Protein 3B1V (pdb70)

Foldseek 3Di:
DAEEEEAWAFQLCQVLLVCVQAVDDDDDDRDAFGDQAKDWGAGPVDRVYIYIRAHYAQALLGDDPRNVNSNCVLQVVPHFFYAYRAALVCHLSTCLRVLLSLLQLWAYAYAHEPVVVCVVVVAFWDQVLLCVLQVHHYFHAYSVVGPRSVVSVVRRVCRTSVNDDDGDHQDFDPLVVVLLVQLLVLCPVLGDPSNSSSLSLCVLLVSVVSVVPGPHDPVSNVSNVVSSVVSCVVVVHHRNVRSVVRSSVSSVVSVVSRRDPDDD

Solvent-accessible surface area: 12662 Å² total; per-residue (Å²): 148,38,28,0,0,0,0,0,8,20,73,1,14,13,13,29,0,0,21,62,9,12,50,60,144,59,204,87,24,138,144,73,45,34,27,87,124,101,87,40,8,75,6,119,148,64,124,104,10,34,0,4,1,0,0,12,0,102,7,0,34,27,182,43,105,71,5,70,61,0,1,53,19,0,23,59,59,143,1,39,0,0,0,1,1,1,15,3,35,74,22,111,105,7,0,46,0,0,0,0,0,10,1,0,12,2,16,6,0,0,0,0,3,52,28,31,69,8,90,71,83,72,115,110,29,51,37,117,38,0,28,173,69,5,41,10,35,16,27,34,0,0,20,132,133,123,71,14,10,57,108,0,6,130,93,0,27,63,16,8,53,100,92,54,70,147,41,64,58,4,113,8,45,116,113,0,25,49,1,2,66,82,0,58,155,32,2,50,152,52,10,61,171,68,0,18,24,1,14,0,0,3,7,0,23,71,18,89,58,0,86,89,83,22,106,19,52,141,166,24,130,69,72,10,107,42,4,13,122,99,5,48,90,95,27,119,79,58,0,72,33,5,0,59,78,25,1,127,32,16,2,108,107,4,23,107,62,3,81,26,99,106,177,130

Sequence (264 aa):
MTEIALIGNPNSGKTSLFNLITGHNQRVGNWPGVTVERKSGLVKKNKDLEIQDLPGIYSSMSPYSPEAKVARDYLLSQRADSILNVVDATNNLERNLYLTTQLIETGIPVTIALNMIDVLDGQGKKINVDKLSYHLLGVPVVATSALKQTGVDQVVKKAAHTTTSTVGDLAFFPIYDDDRLEAAISSQILEVLGNSVPQRSSARFYAIKLFEQDSSLLVEAELDLSQFQRRKEEIEDDIIRITEEIFTEEDDAESIVINERYYAFIERVCQMAESHTED

B-factor: mean 37.11, std 12.22, range [12.17, 96.86]

InterPro domains:
  IPR003373 Ferrous iron transport protein B [TIGR00437] (8-634)
  IPR006073 GTP binding domain [PR00326] (4-24)
  IPR006073 GTP binding domain [PR00326] (25-43)
  IPR011640 Ferrous iron transport protein B, C-terminal [PF07664] (456-506)
  IPR011642 Nucleoside transporter/FeoB GTPase, Gate domain [PF07670] (352-447)
  IPR011642 Nucleoside transporter/FeoB GTPase, Gate domain [PF07670] (513-636)
  IPR027417 P-loop containing nucleoside triphosphate hydrolase [G3DSA:3.40.50.300] (1-171)
  IPR027417 P-loop containing nucleoside triphosphate hydrolase [SSF52540] (3-165)
  IPR030389 FeoB-type guanine nucleotide-binding (G) domain [PF02421] (3-155)
  IPR030389 FeoB-type guanine nucleotide-binding (G) domain [PS51711] (1-162)
  IPR030389 FeoB-type guanine nucleotide-binding (G) domain [cd01879] (5-162)
  IPR041069 FeoB, cytosolic helical domain [PF17910] (172-257)
  IPR050860 Fe(2+) Transporter FeoB GTPase [PTHR43185] (3-666)

Organism: Streptococcus thermophilus (strain ATCC BAA-250 / LMG 18311) (NCBI:txid264199)

Radius of gyration: 18.51 Å; Cα contacts (8 Å, |Δi|>4): 490; chains: 1; bounding box: 51×51×38 Å

Structure (mmCIF, N/CA/C/O backbone):
data_3B1V
#
_entry.id   3B1V
#
_cell.length_a   49.200
_cell.length_b   82.700
_cell.length_c   150.900
_cell.angle_alpha   90.00
_cell.angle_beta   90.00
_cell.angle_gamma   90.00
#
_symmetry.space_group_name_H-M   'C 2 2 21'
#
loop_
_entity.id
_entity.type
_entity.pdbx_description
1 polymer 'Ferrous iron uptake transporter protein B'
2 non-polymer "3'-O-(N-methylanthraniloyl)-beta:gamma-imidoguanosine-5'-triphosphate"
3 non-polymer 'MAGNESIUM ION'
4 non-polymer 'CHLORIDE ION'
5 water water
#
loop_
_atom_site.group_PDB
_atom_site.id
_atom_site.type_symbol
_atom_site.label_atom_id
_atom_site.label_alt_id
_atom_site.label_comp_id
_atom_site.label_asym_id
_atom_site.label_entity_id
_atom_site.label_seq_id
_atom_site.pdbx_PDB_ins_code
_atom_site.Cartn_x
_atom_site.Cartn_y
_atom_site.Cartn_z
_atom_site.occupancy
_atom_site.B_iso_or_equiv
_atom_site.auth_seq_id
_atom_site.auth_comp_id
_atom_site.auth_asym_id
_atom_site.auth_atom_id
_atom_site.pdbx_PDB_model_num
ATOM 1 N N . MET A 1 3 ? -3.854 17.610 6.765 1.00 57.68 1 MET A N 1
ATOM 2 C CA . MET A 1 3 ? -3.509 19.027 7.120 1.00 56.95 1 MET A CA 1
ATOM 3 C C . MET A 1 3 ? -2.068 19.131 7.644 1.00 53.23 1 MET A C 1
ATOM 4 O O . MET A 1 3 ? -1.350 18.131 7.622 1.00 52.94 1 MET A O 1
ATOM 9 N N . THR A 1 4 ? -1.648 20.329 8.077 1.00 50.45 2 THR A N 1
ATOM 10 C CA . THR A 1 4 ? -0.284 20.563 8.594 1.00 46.94 2 THR A CA 1
ATOM 11 C C . THR A 1 4 ? -0.143 20.051 10.039 1.00 43.32 2 THR A C 1
ATOM 12 O O . THR A 1 4 ? -0.847 20.534 10.934 1.00 41.99 2 THR A O 1
ATOM 16 N N . GLU A 1 5 ? 0.781 19.113 10.243 1.00 39.71 3 GLU A N 1
ATOM 17 C CA . GLU A 1 5 ? 1.058 18.514 11.562 1.00 36.63 3 GLU A CA 1
ATOM 18 C C . GLU A 1 5 ? 2.260 19.174 12.262 1.00 34.21 3 GLU A C 1
ATOM 19 O O . GLU A 1 5 ? 3.386 19.189 11.716 1.00 31.88 3 GLU A O 1
ATOM 25 N N . ILE A 1 6 ? 1.998 19.714 13.456 1.00 31.72 4 ILE A N 1
ATOM 26 C CA . ILE A 1 6 ? 2.973 20.375 14.318 1.00 30.56 4 ILE A CA 1
ATOM 27 C C . ILE A 1 6 ? 3.196 19.499 15.551 1.00 29.22 4 ILE A C 1
ATOM 28 O O . ILE A 1 6 ? 2.233 19.189 16.260 1.00 29.84 4 ILE A O 1
ATOM 33 N N . ALA A 1 7 ? 4.443 19.093 15.804 1.00 27.34 5 ALA A N 1
ATOM 34 C CA . ALA A 1 7 ? 4.777 18.243 16.953 1.00 26.56 5 ALA A CA 1
ATOM 35 C C . ALA A 1 7 ? 5.411 19.039 18.093 1.00 26.60 5 ALA A C 1
ATOM 36 O O . ALA A 1 7 ? 6.400 19.729 17.895 1.00 25.99 5 ALA A O 1
ATOM 38 N N . LEU A 1 8 ? 4.840 18.925 19.298 1.00 25.96 6 LEU A N 1
ATOM 39 C CA . LEU A 1 8 ? 5.415 19.539 20.489 1.00 24.75 6 LEU A CA 1
ATOM 40 C C . LEU A 1 8 ? 6.465 18.587 21.060 1.00 24.19 6 LEU A C 1
ATOM 41 O O . LEU A 1 8 ? 6.125 17.497 21.541 1.00 25.13 6 LEU A O 1
ATOM 46 N N . ILE A 1 9 ? 7.735 18.994 20.981 1.00 24.06 7 ILE A N 1
ATOM 47 C CA . ILE A 1 9 ? 8.860 18.167 21.396 1.00 23.92 7 ILE A CA 1
ATOM 48 C C . ILE A 1 9 ? 9.767 1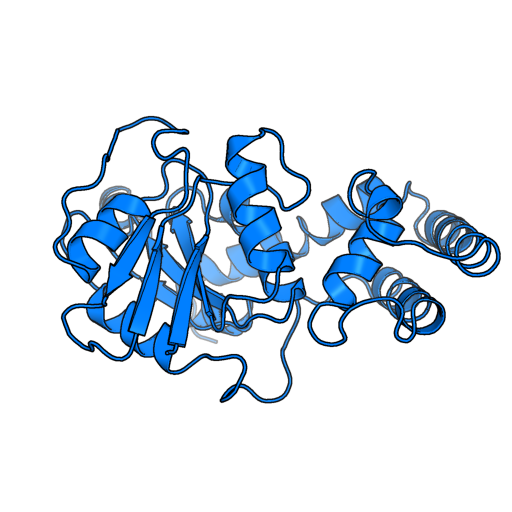8.917 22.352 1.00 22.22 7 ILE A C 1
ATOM 49 O O . ILE A 1 9 ? 10.143 20.055 22.108 1.00 22.82 7 ILE A O 1
ATOM 54 N N . GLY A 1 10 ? 10.154 18.270 23.433 1.00 22.38 8 GLY A N 1
ATOM 55 C CA . GLY A 1 10 ? 10.955 18.961 24.448 1.00 23.37 8 GLY A CA 1
ATOM 56 C C . GLY A 1 10 ? 11.085 18.130 25.692 1.00 22.58 8 GLY A C 1
ATOM 57 O O . GLY A 1 10 ? 10.372 17.149 25.839 1.00 22.12 8 GLY A O 1
ATOM 58 N N . ASN A 1 11 ? 12.001 18.532 26.581 1.00 24.01 9 ASN A N 1
ATOM 59 C CA . ASN A 1 11 ? 12.256 17.798 27.811 1.00 23.81 9 ASN A CA 1
ATOM 60 C C . ASN A 1 11 ? 10.956 17.729 28.634 1.00 24.49 9 ASN A C 1
ATOM 61 O O . ASN A 1 11 ? 10.104 18.599 28.543 1.00 23.47 9 ASN A O 1
ATOM 66 N N . PRO A 1 12 ? 10.812 16.699 29.466 1.00 24.71 10 PRO A N 1
ATOM 67 C CA . PRO A 1 12 ? 9.654 16.770 30.371 1.00 26.17 10 PRO A CA 1
ATOM 68 C C . PRO A 1 12 ? 9.719 17.997 31.279 1.00 25.95 10 PRO A C 1
ATOM 69 O O . PRO A 1 12 ? 10.790 18.547 31.541 1.00 25.69 10 PRO A O 1
ATOM 73 N N . ASN A 1 13 ? 8.554 18.435 31.726 1.00 26.75 11 ASN A N 1
ATOM 74 C CA . ASN A 1 13 ? 8.402 19.554 32.644 1.00 27.34 11 ASN A CA 1
ATOM 75 C C . ASN A 1 13 ? 8.900 20.871 32.016 1.00 28.04 11 ASN A C 1
ATOM 76 O O . ASN A 1 13 ? 9.438 21.742 32.707 1.00 29.33 11 ASN A O 1
ATOM 81 N N . SER A 1 14 ? 8.690 21.029 30.709 1.00 26.41 12 SER A N 1
ATOM 82 C CA . SER A 1 14 ? 9.061 22.271 30.000 1.00 27.32 12 SER A CA 1
ATOM 83 C C . SER A 1 14 ? 7.875 23.165 29.601 1.00 27.57 12 SER A C 1
ATOM 84 O O . SER A 1 14 ? 8.071 24.300 29.129 1.00 26.04 12 SER A O 1
ATOM 87 N N . GLY A 1 15 ? 6.650 22.681 29.832 1.00 27.92 13 GLY A N 1
ATOM 88 C CA . GLY A 1 15 ? 5.434 23.425 29.524 1.00 27.11 13 GLY A CA 1
ATOM 89 C C . GLY A 1 15 ? 4.752 23.040 28.222 1.00 25.82 13 GLY A C 1
ATOM 90 O O . GLY A 1 15 ? 3.916 23.789 27.716 1.00 27.21 13 GLY A O 1
ATOM 91 N N . LYS A 1 16 ? 5.071 21.872 27.671 1.00 23.67 14 LYS A N 1
ATOM 92 C CA . LYS A 1 16 ? 4.447 21.439 26.418 1.00 23.68 14 LYS A CA 1
ATOM 93 C C . LYS A 1 16 ? 2.926 21.374 26.486 1.00 22.90 14 LYS A C 1
ATOM 94 O O . LYS A 1 16 ? 2.246 21.967 25.651 1.00 23.09 14 LYS A O 1
ATOM 100 N N . THR A 1 17 ? 2.392 20.636 27.454 1.00 23.79 15 THR A N 1
ATOM 101 C CA . THR A 1 17 ? 0.937 20.481 27.577 1.00 23.13 15 THR A CA 1
ATOM 102 C C . THR A 1 17 ? 0.238 21.812 27.945 1.00 24.60 15 THR A C 1
ATOM 103 O O . THR A 1 17 ? -0.878 22.104 27.469 1.00 26.28 15 THR A O 1
ATOM 107 N N . SER A 1 18 ? 0.891 22.632 28.761 1.00 25.26 16 SER A N 1
ATOM 108 C CA . SER A 1 18 ? 0.385 23.963 29.085 1.00 27.13 16 SER A CA 1
ATOM 109 C C . SER A 1 18 ? 0.194 24.795 27.820 1.00 28.29 16 SER A C 1
ATOM 110 O O . SER A 1 18 ? -0.832 25.466 27.671 1.00 28.60 16 SER A O 1
ATOM 113 N N . LEU A 1 19 ? 1.176 24.747 26.913 1.00 28.35 17 LEU A N 1
ATOM 114 C CA . LEU A 1 19 ? 1.057 25.429 25.627 1.00 28.33 17 LEU A CA 1
ATOM 115 C C . LEU A 1 19 ? -0.040 24.818 24.763 1.00 28.80 17 LEU A C 1
ATOM 116 O O . LEU A 1 19 ? -0.846 25.550 24.163 1.00 30.16 17 LEU A O 1
ATOM 121 N N . PHE A 1 20 ? -0.065 23.487 24.699 1.00 27.28 18 PHE A N 1
ATOM 122 C CA . PHE A 1 20 ? -1.075 22.754 23.959 1.00 28.14 18 PHE A CA 1
ATOM 123 C C . PHE A 1 20 ? -2.484 23.175 24.377 1.00 28.64 18 PHE A C 1
ATOM 124 O O . PHE A 1 20 ? -3.343 23.389 23.519 1.00 30.47 18 PHE A O 1
ATOM 132 N N . ASN A 1 21 ? -2.704 23.289 25.678 1.00 29.18 19 ASN A N 1
ATOM 133 C CA . ASN A 1 21 ? -4.022 23.680 26.213 1.00 30.19 19 ASN A CA 1
ATOM 134 C C . ASN A 1 21 ? -4.422 25.076 25.751 1.00 33.01 19 ASN A C 1
ATOM 135 O O . ASN A 1 21 ? -5.560 25.300 25.331 1.00 33.61 19 ASN A O 1
ATOM 140 N N . LEU A 1 22 ? -3.473 26.003 25.803 1.00 34.00 20 LEU A N 1
ATOM 141 C CA . LEU A 1 22 ? -3.718 27.356 25.337 1.00 34.47 20 LEU A CA 1
ATOM 142 C C . LEU A 1 22 ? -4.002 27.411 23.856 1.00 34.82 20 LEU A C 1
ATOM 143 O O . LEU A 1 22 ? -4.889 28.154 23.434 1.00 36.00 20 LEU A O 1
ATOM 148 N N . ILE A 1 23 ? -3.257 26.623 23.080 1.00 33.23 21 ILE A N 1
ATOM 149 C CA . ILE A 1 23 ? -3.336 26.615 21.627 1.00 33.83 21 ILE A CA 1
ATOM 150 C C . ILE A 1 23 ? -4.623 25.994 21.103 1.00 34.00 21 ILE A C 1
ATOM 151 O O . ILE A 1 23 ? -5.174 26.480 20.107 1.00 33.27 21 ILE A O 1
ATOM 156 N N . THR A 1 24 ? -5.090 24.940 21.778 1.00 33.10 22 THR A N 1
ATOM 157 C CA . THR A 1 24 ? -6.223 24.134 21.310 1.00 32.95 22 THR A CA 1
ATOM 158 C C . THR A 1 24 ? -7.534 24.329 22.063 1.00 34.80 22 THR A C 1
ATOM 159 O O . THR A 1 24 ? -8.583 23.943 21.546 1.00 35.25 22 THR A O 1
ATOM 163 N N . GLY A 1 25 ? -7.480 24.893 23.269 1.00 34.76 23 GLY A N 1
ATOM 164 C CA . GLY A 1 25 ? -8.647 25.002 24.145 1.00 36.33 23 GLY A CA 1
ATOM 165 C C . GLY A 1 25 ? -8.898 23.794 25.032 1.00 35.80 23 GLY A C 1
ATOM 166 O O . GLY A 1 25 ? -9.805 23.823 25.863 1.00 35.21 23 GLY A O 1
ATOM 167 N N . HIS A 1 26 ? -8.095 22.741 24.872 1.00 34.40 24 HIS A N 1
ATOM 168 C CA . HIS A 1 26 ? -8.197 21.531 25.699 1.00 33.92 24 HIS A CA 1
ATOM 169 C C . HIS A 1 26 ? -7.762 21.804 27.145 1.00 33.05 24 HIS A C 1
ATOM 170 O O . HIS A 1 26 ? -7.197 22.849 27.461 1.00 32.15 24 HIS A O 1
ATOM 177 N N . ASN A 1 27 ? -8.020 20.835 28.014 1.00 32.79 25 ASN A N 1
ATOM 178 C CA . ASN A 1 27 ? -7.579 20.873 29.417 1.00 32.61 25 ASN A CA 1
ATOM 179 C C . ASN A 1 27 ? -6.858 19.557 29.753 1.00 30.00 25 ASN A C 1
ATOM 180 O O . ASN A 1 27 ? -7.212 18.846 30.694 1.00 29.61 25 ASN A O 1
ATOM 185 N N . GLN A 1 28 ? -5.847 19.222 28.950 1.00 28.21 26 GLN A N 1
ATOM 186 C CA . GLN A 1 28 ? -5.053 18.018 29.176 1.00 27.06 26 GLN A CA 1
ATOM 187 C C . GLN A 1 28 ? -4.230 18.156 30.464 1.00 25.66 26 GLN A C 1
ATOM 188 O O . GLN A 1 28 ? -4.004 19.262 30.959 1.00 25.40 26 GLN A O 1
ATOM 194 N N . ARG A 1 29 ? -3.799 17.025 31.006 1.00 25.19 27 ARG A N 1
ATOM 195 C CA . ARG A 1 29 ? -3.054 16.986 32.267 1.00 25.76 27 ARG A CA 1
ATOM 196 C C . ARG A 1 29 ? -1.739 17.730 32.241 1.00 26.06 27 ARG A C 1
ATOM 197 O O . ARG A 1 29 ? -0.859 17.437 31.418 1.00 26.00 27 ARG A O 1
ATOM 205 N N . VAL A 1 30 ? -1.653 18.704 33.150 1.00 26.23 28 VAL A N 1
ATOM 206 C CA . VAL A 1 30 ? -0.476 19.515 33.438 1.00 27.18 28 VAL A CA 1
ATOM 207 C C . VAL A 1 30 ? -0.098 19.305 34.902 1.00 28.23 28 VAL A C 1
ATOM 208 O O . VAL A 1 30 ? -0.983 19.291 35.784 1.00 28.24 28 VAL A O 1
ATOM 212 N N . GLY A 1 31 ? 1.191 19.128 35.171 1.00 28.07 29 GLY A N 1
ATOM 213 C CA . GLY A 1 31 ? 1.676 18.824 36.521 1.00 28.99 29 GLY A CA 1
ATOM 214 C C . GLY A 1 31 ? 3.089 19.327 36.759 1.00 30.05 29 GLY A C 1
ATOM 215 O O . GLY A 1 31 ? 3.831 19.528 35.796 1.00 29.07 29 GLY A O 1
ATOM 216 N N . ASN A 1 32 ? 3.459 19.526 38.025 1.00 29.20 30 ASN A N 1
ATOM 217 C CA . ASN A 1 32 ? 4.762 20.134 38.377 1.00 29.57 30 ASN A CA 1
ATOM 218 C C . ASN A 1 32 ? 5.910 19.132 38.550 1.00 29.63 30 ASN A C 1
ATOM 219 O O . ASN A 1 32 ? 6.804 19.362 39.345 1.00 31.87 30 ASN A O 1
ATOM 224 N N . TRP A 1 33 ? 5.895 18.030 37.798 1.00 29.44 31 TRP A N 1
ATOM 225 C CA . TRP A 1 33 ? 6.990 17.061 37.838 1.00 29.31 31 TRP A CA 1
ATOM 226 C C . TRP A 1 33 ? 7.181 16.503 36.431 1.00 28.87 31 TRP A C 1
ATOM 227 O O . TRP A 1 33 ? 6.261 16.561 35.600 1.00 29.27 31 TRP A O 1
ATOM 238 N N . PRO A 1 34 ? 8.382 15.980 36.140 1.00 28.75 32 PRO A N 1
ATOM 239 C CA . PRO A 1 34 ? 8.612 15.415 34.803 1.00 27.81 32 PRO A CA 1
ATOM 240 C C . PRO A 1 34 ? 7.934 14.074 34.628 1.00 27.31 32 PRO A C 1
ATOM 241 O O . PRO A 1 34 ? 8.026 13.224 35.501 1.00 28.51 32 PRO A O 1
ATOM 245 N N . GLY A 1 35 ? 7.268 13.884 33.491 1.00 26.76 33 GLY A N 1
ATOM 246 C CA . GLY A 1 35 ? 6.642 12.610 33.141 1.00 26.74 33 GLY A CA 1
ATOM 247 C C . GLY A 1 35 ? 5.137 12.596 33.343 1.00 26.86 33 GLY A C 1
ATOM 248 O O . GLY A 1 35 ? 4.571 11.566 33.675 1.00 29.45 33 GLY A O 1
ATOM 249 N N . VAL A 1 36 ? 4.480 13.730 33.132 1.00 26.66 34 VAL A N 1
ATOM 250 C CA . VAL A 1 36 ? 3.024 13.797 33.245 1.00 25.84 34 VAL A CA 1
ATOM 251 C C . VAL A 1 36 ? 2.350 13.206 32.015 1.00 25.74 34 VAL A C 1
ATOM 252 O O . VAL A 1 36 ? 1.521 12.295 32.152 1.00 27.32 34 VAL A O 1
ATOM 256 N N . THR A 1 37 ? 2.676 13.706 30.817 1.00 25.04 35 THR A N 1
ATOM 257 C CA . THR A 1 37 ? 2.059 13.186 29.599 1.00 23.24 35 THR A CA 1
ATOM 258 C C . THR A 1 37 ? 2.687 11.854 29.223 1.00 24.09 35 THR A C 1
ATOM 259 O O . THR A 1 37 ? 3.905 11.745 29.224 1.00 25.76 35 THR A O 1
ATOM 263 N N . VAL A 1 38 ? 1.874 10.862 28.858 1.00 24.34 36 VAL A N 1
ATOM 264 C CA . VAL A 1 38 ? 2.373 9.528 28.574 1.00 26.39 36 VAL A CA 1
ATOM 265 C C . VAL A 1 38 ? 1.964 8.969 27.228 1.00 27.91 36 VAL A C 1
ATOM 266 O O . VAL A 1 38 ? 2.432 7.889 26.852 1.00 29.33 36 VAL A O 1
ATOM 270 N N . GLU A 1 39 ? 1.134 9.696 26.487 1.00 27.60 37 GLU A N 1
ATOM 271 C CA . GLU A 1 39 ? 0.715 9.274 25.174 1.00 29.38 37 GLU A CA 1
ATOM 272 C C . GLU A 1 39 ? 0.445 10.519 24.330 1.00 28.57 37 GLU A C 1
ATOM 273 O O . GLU A 1 39 ? 0.365 11.639 24.850 1.00 27.46 37 GLU A O 1
ATOM 279 N N . ARG A 1 40 ? 0.353 10.304 23.032 1.00 28.16 38 ARG A N 1
ATOM 280 C CA . ARG A 1 40 ? 0.058 11.360 22.069 1.00 27.56 38 ARG A CA 1
ATOM 281 C C . ARG A 1 40 ? -1.382 11.866 22.220 1.00 27.64 38 ARG A C 1
ATOM 282 O O . ARG A 1 40 ? -2.314 11.083 22.422 1.00 27.80 38 ARG A O 1
ATOM 290 N N . LYS A 1 41 ? -1.538 13.185 22.141 1.00 26.83 39 LYS A N 1
ATOM 291 C CA . LYS A 1 41 ? -2.852 13.811 22.047 1.00 26.99 39 LYS A CA 1
ATOM 292 C C . LYS A 1 41 ? -2.832 14.809 20.917 1.00 26.87 39 LYS A C 1
ATOM 293 O O . LYS A 1 41 ? -2.006 15.710 20.916 1.00 24.84 39 LYS A O 1
ATOM 299 N N . SER A 1 42 ? -3.787 14.674 19.993 1.00 27.48 40 SER A N 1
ATOM 300 C CA . SER A 1 42 ? -3.993 15.634 18.915 1.00 28.73 40 SER A CA 1
ATOM 301 C C . SER A 1 42 ? -5.054 16.683 19.234 1.00 29.06 40 SER A C 1
ATOM 302 O O . SER A 1 42 ? -5.940 16.489 20.085 1.00 28.48 40 SER A O 1
ATOM 305 N N . GLY A 1 43 ? -4.964 17.800 18.527 1.00 29.25 41 GLY A N 1
ATOM 306 C CA . GLY A 1 43 ? -5.974 18.841 18.603 1.00 30.91 41 GLY A CA 1
ATOM 307 C C . GLY A 1 43 ? -5.767 19.841 17.479 1.00 32.98 41 GLY A C 1
ATOM 308 O O . GLY A 1 43 ? -4.675 19.928 16.889 1.00 33.03 41 GLY A O 1
ATOM 309 N N . LEU A 1 44 ? -6.803 20.607 17.188 1.00 33.39 42 LEU A N 1
ATOM 310 C CA . LEU A 1 44 ? -6.693 21.657 16.184 1.00 35.54 42 LEU A CA 1
ATOM 311 C C . LEU A 1 44 ? -6.272 22.959 16.841 1.00 36.09 42 LEU A C 1
ATOM 312 O O . LEU A 1 44 ? -6.661 23.249 17.968 1.00 35.83 42 LEU A O 1
ATOM 317 N N . VAL A 1 45 ? -5.457 23.737 16.128 1.00 39.16 43 VAL A N 1
ATOM 318 C CA . VAL A 1 45 ? -5.086 25.077 16.570 1.00 40.55 43 VAL A CA 1
ATOM 319 C C . VAL A 1 45 ? -6.333 25.943 16.422 1.00 44.14 43 VAL A C 1
ATOM 320 O O . VAL A 1 45 ? -6.899 26.017 15.327 1.00 46.04 43 VAL A O 1
ATOM 324 N N . LYS A 1 46 ? -6.749 26.591 17.507 1.00 45.99 44 LYS A N 1
ATOM 325 C CA . LYS A 1 46 ? -7.994 27.378 17.529 1.00 49.84 44 LYS A CA 1
ATOM 326 C C . LYS A 1 46 ? -7.987 28.572 16.580 1.00 52.34 44 LYS A C 1
ATOM 327 O O . LYS A 1 46 ? -8.995 28.844 15.928 1.00 55.00 44 LYS A O 1
ATOM 333 N N . LYS A 1 47 ? -6.861 29.281 16.507 1.00 53.06 45 LYS A N 1
ATOM 334 C CA . LYS A 1 47 ? -6.763 30.493 15.676 1.00 54.99 45 LYS A CA 1
ATOM 335 C C . LYS A 1 47 ? -6.481 30.181 14.208 1.00 55.54 45 LYS A C 1
ATOM 336 O O . LYS A 1 47 ? -6.409 31.095 13.382 1.00 57.63 45 LYS A O 1
ATOM 342 N N . ASN A 1 48 ? -6.307 28.902 13.883 1.00 53.62 46 ASN A N 1
ATOM 343 C CA . ASN A 1 48 ? -6.095 28.473 12.516 1.00 53.70 46 ASN A CA 1
ATOM 344 C C . ASN A 1 48 ? -6.381 26.983 12.430 1.00 52.85 46 ASN A C 1
ATOM 345 O O . ASN A 1 48 ? -5.515 26.150 12.728 1.00 51.01 46 ASN A O 1
ATOM 350 N N . LYS A 1 49 ? -7.598 26.658 12.015 1.00 52.95 47 LYS A N 1
ATOM 351 C CA . LYS A 1 49 ? -8.066 25.276 12.008 1.00 52.96 47 LYS A CA 1
ATOM 352 C C . LYS A 1 49 ? -7.374 24.369 10.980 1.00 51.98 47 LYS A C 1
ATOM 353 O O . LYS A 1 49 ? -7.509 23.147 11.075 1.00 51.64 47 LYS A O 1
ATOM 359 N N . ASP A 1 50 ? -6.623 24.942 10.033 1.00 51.51 48 ASP A N 1
ATOM 360 C CA . ASP A 1 50 ? -5.789 24.160 9.104 1.00 50.11 48 ASP A CA 1
ATOM 361 C C . ASP A 1 50 ? -4.538 23.508 9.750 1.00 47.19 48 ASP A C 1
ATOM 362 O O . ASP A 1 50 ? -3.789 22.791 9.066 1.00 46.12 48 ASP A O 1
ATOM 367 N N . LEU A 1 51 ? -4.298 23.760 11.040 1.00 43.47 49 LEU A N 1
ATOM 368 C CA . LEU A 1 51 ? -3.124 23.244 11.726 1.00 40.94 49 LEU A CA 1
ATOM 369 C C . LEU A 1 51 ? -3.583 22.230 12.781 1.00 38.81 49 LEU A C 1
ATOM 370 O O . LEU A 1 51 ? -4.500 22.534 13.550 1.00 37.66 49 LEU A O 1
ATOM 375 N N . GLU A 1 52 ? -2.964 21.047 12.794 1.00 36.27 50 GLU A N 1
ATOM 376 C CA . GLU A 1 52 ? -3.193 20.053 13.843 1.00 34.89 50 GLU A CA 1
ATOM 377 C C . GLU A 1 52 ? -1.907 19.953 14.652 1.00 33.36 50 GLU A C 1
ATOM 378 O O . GLU A 1 52 ? -0.833 19.780 14.097 1.00 33.05 50 GLU A O 1
ATOM 384 N N . ILE A 1 53 ? -2.020 20.064 15.972 1.00 32.91 51 ILE A N 1
ATOM 385 C CA . ILE A 1 53 ? -0.851 20.011 16.839 1.00 30.48 51 ILE A CA 1
ATOM 386 C C . ILE A 1 53 ? -0.906 18.730 17.691 1.00 30.30 51 ILE A C 1
ATOM 387 O O . ILE A 1 53 ? -1.994 18.245 18.043 1.00 29.18 51 ILE A O 1
ATOM 392 N N . GLN A 1 54 ? 0.272 18.180 17.988 1.00 28.62 52 GLN A N 1
ATOM 393 C CA . GLN A 1 54 ? 0.406 16.916 18.704 1.00 28.24 52 GLN A CA 1
ATOM 394 C C . GLN A 1 54 ? 1.210 17.134 19.976 1.00 27.28 52 GLN A C 1
ATOM 395 O O . GLN A 1 54 ? 2.392 17.492 19.911 1.00 28.20 52 GLN A O 1
ATOM 401 N N . ASP A 1 55 ? 0.564 16.918 21.115 1.00 27.14 53 ASP A N 1
ATOM 402 C CA . ASP A 1 55 ? 1.218 16.904 22.419 1.00 26.31 53 ASP A CA 1
ATOM 403 C C . ASP A 1 55 ? 1.801 15.514 22.570 1.00 25.34 53 ASP A C 1
ATOM 404 O O . ASP A 1 55 ? 1.198 14.500 22.171 1.00 25.85 53 ASP A O 1
ATOM 409 N N . LEU A 1 56 ? 2.996 15.454 23.131 1.00 25.30 54 LEU A N 1
ATOM 410 C CA . LEU A 1 56 ? 3.721 14.202 23.213 1.00 23.97 54 LEU A CA 1
ATOM 411 C C . LEU A 1 56 ? 4.465 14.151 24.534 1.00 23.57 54 LEU A C 1
ATOM 412 O O . LEU A 1 56 ? 4.747 15.203 25.126 1.00 22.54 54 LEU A O 1
ATOM 417 N N . PRO A 1 57 ? 4.778 12.933 25.005 1.00 23.40 55 PRO A N 1
ATOM 418 C CA . PRO A 1 57 ? 5.598 12.819 26.202 1.00 22.34 55 PRO A CA 1
ATOM 419 C C . PRO A 1 57 ? 6.945 13.535 26.054 1.00 22.66 55 PRO A C 1
ATOM 420 O O . PRO A 1 57 ? 7.516 13.627 24.949 1.00 21.99 55 PRO A O 1
ATOM 424 N N . GLY A 1 58 ? 7.432 14.065 27.167 1.00 22.96 56 GLY A N 1
ATOM 425 C CA . GLY A 1 58 ? 8.753 14.645 27.218 1.00 23.96 56 GLY A CA 1
ATOM 426 C C . GLY A 1 58 ? 9.880 13.674 26.918 1.00 22.78 56 GLY A C 1
ATOM 427 O O . GLY A 1 58 ? 9.766 12.457 27.105 1.00 23.25 56 GLY A O 1
ATOM 428 N N . ILE A 1 59 ? 10.981 14.245 26.463 1.00 22.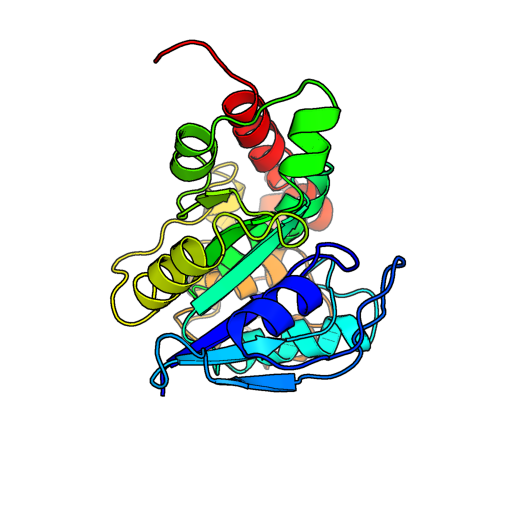91 57 ILE A N 1
ATOM 429 C CA . ILE A 1 59 ? 12.117 13.490 25.941 1.00 23.29 57 ILE A CA 1
ATOM 430 C C . ILE A 1 59 ? 13.381 14.295 26.152 1.00 23.72 57 ILE A C 1
ATOM 431 O O . ILE A 1 59 ? 13.398 15.497 25.884 1.00 23.22 57 ILE A O 1
ATOM 436 N N . TYR A 1 60 ? 14.422 13.627 26.662 1.00 24.35 58 TYR A N 1
ATOM 437 C CA . TYR A 1 60 ? 15.718 14.251 26.928 1.00 25.49 58 TYR A CA 1
ATOM 438 C C . TYR A 1 60 ? 16.729 14.061 25.780 1.00 25.96 58 TYR A C 1
ATOM 439 O O . TYR A 1 60 ? 17.607 14.896 25.582 1.00 26.49 58 TYR A O 1
ATOM 448 N N A SER A 1 61 ? 16.599 12.952 25.056 0.60 25.95 59 SER A N 1
ATOM 449 N N B SER A 1 61 ? 16.613 12.963 25.043 0.40 26.56 59 SER A N 1
ATOM 450 C CA A SER A 1 61 ? 17.488 12.623 23.957 0.60 26.52 59 SER A CA 1
ATOM 451 C CA B SER A 1 61 ? 17.462 12.747 23.891 0.40 27.50 59 SER A CA 1
ATOM 452 C C A SER A 1 61 ? 16.778 11.719 22.964 0.60 27.62 59 SER A C 1
ATOM 453 C C B SER A 1 61 ? 16.805 11.739 22.971 0.40 27.87 59 SER A C 1
ATOM 454 O O A SER A 1 61 ? 15.900 10.930 23.342 0.60 28.01 59 SER A O 1
ATOM 455 O O B SER A 1 61 ? 15.990 10.914 23.405 0.40 28.16 59 SER A O 1
ATOM 460 N N . MET A 1 62 ? 17.187 11.803 21.701 1.00 27.42 60 MET A N 1
ATOM 461 C CA . MET A 1 62 ? 16.662 10.913 20.671 1.00 28.23 60 MET A CA 1
ATOM 462 C C . MET A 1 62 ? 17.243 9.479 20.706 1.00 31.37 60 MET A C 1
ATOM 463 O O . MET A 1 62 ? 16.935 8.665 19.831 1.00 29.36 60 MET A O 1
ATOM 468 N N . SER A 1 63 ? 18.078 9.207 21.710 1.00 33.95 61 SER A N 1
ATOM 469 C CA . SER A 1 63 ? 18.379 7.854 22.209 1.00 37.33 61 SER A CA 1
ATOM 470 C C . SER A 1 63 ? 17.718 7.750 23.591 1.00 38.60 61 SER A C 1
ATOM 471 O O . SER A 1 63 ? 18.401 7.884 24.606 1.00 40.22 61 SER A O 1
ATOM 474 N N . PRO A 1 64 ? 16.391 7.513 23.634 1.00 39.45 62 PRO A N 1
ATOM 475 C CA . PRO A 1 64 ? 15.605 7.830 24.830 1.00 40.13 62 PRO A CA 1
ATOM 476 C C . PRO A 1 64 ? 15.804 6.909 26.026 1.00 41.90 62 PRO A C 1
ATOM 477 O O . PRO A 1 64 ? 16.223 5.771 25.862 1.00 42.36 62 PRO A O 1
ATOM 481 N N . TYR A 1 65 ? 15.458 7.429 27.200 1.00 42.63 63 TYR A N 1
ATOM 482 C CA . TYR A 1 65 ? 15.679 6.769 28.490 1.00 44.71 63 TYR A CA 1
ATOM 483 C C . TYR A 1 65 ? 14.435 6.108 29.079 1.00 44.26 63 TYR A C 1
ATOM 484 O O . TYR A 1 65 ? 14.527 5.455 30.120 1.00 46.98 63 TYR A O 1
ATOM 493 N N . SER A 1 66 ? 13.283 6.273 28.436 1.00 41.69 64 SER A N 1
ATOM 494 C CA . SER A 1 66 ? 12.038 5.678 28.910 1.00 41.52 64 SER A CA 1
ATOM 495 C C . SER A 1 66 ? 11.152 5.326 27.730 1.00 40.01 64 SER A C 1
ATOM 496 O O . SER A 1 66 ? 11.325 5.887 26.651 1.00 38.61 64 SER A O 1
ATOM 499 N N . PRO A 1 67 ? 10.212 4.385 27.914 1.00 40.25 65 PRO A N 1
ATOM 500 C CA . PRO A 1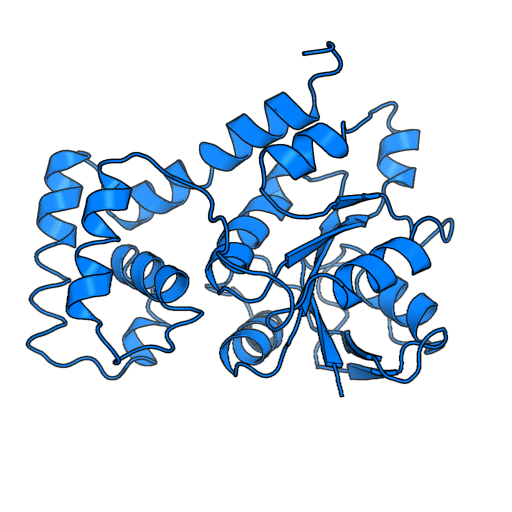 67 ? 9.200 4.085 26.891 1.00 39.15 65 PRO A CA 1
ATOM 501 C C . PRO A 1 67 ? 8.335 5.291 26.483 1.00 37.09 65 PRO A C 1
ATOM 502 O O . PRO A 1 67 ? 7.919 5.406 25.327 1.00 36.94 65 PRO A O 1
ATOM 506 N N . GLU A 1 68 ? 8.077 6.177 27.435 1.00 36.17 66 GLU A N 1
ATOM 507 C CA . GLU A 1 68 ? 7.224 7.326 27.207 1.00 35.82 66 GLU A CA 1
ATOM 508 C C . GLU A 1 68 ? 7.922 8.284 26.247 1.00 32.45 66 GLU A C 1
ATOM 509 O O . GLU A 1 68 ? 7.342 8.705 25.255 1.00 30.86 66 GLU A O 1
ATOM 515 N N . ALA A 1 69 ? 9.167 8.609 26.557 1.00 31.98 67 ALA A N 1
ATOM 516 C CA . ALA A 1 69 ? 10.004 9.410 25.648 1.00 30.82 67 ALA A CA 1
ATOM 517 C C . ALA A 1 69 ? 10.107 8.758 24.271 1.00 30.23 67 ALA A C 1
ATOM 518 O O . ALA A 1 69 ? 10.111 9.457 23.266 1.00 27.48 67 ALA A O 1
ATOM 520 N N . LYS A 1 70 ? 10.175 7.434 24.213 1.00 30.25 68 LYS A N 1
ATOM 521 C CA . LYS A 1 70 ? 10.270 6.764 22.904 1.00 30.88 68 LYS A CA 1
ATOM 522 C C . LYS A 1 70 ? 9.035 7.019 22.005 1.00 29.82 68 LYS A C 1
ATOM 523 O O . LYS A 1 70 ? 9.143 6.975 20.774 1.00 30.38 68 LYS A O 1
ATOM 529 N N . VAL A 1 71 ? 7.867 7.287 22.597 1.00 28.66 69 VAL A N 1
ATOM 530 C CA . VAL A 1 71 ? 6.688 7.646 21.816 1.00 28.87 69 VAL A CA 1
ATOM 531 C C . VAL A 1 71 ? 6.943 8.949 21.043 1.00 26.66 69 VAL A C 1
ATOM 532 O O . VAL A 1 71 ? 6.572 9.067 19.865 1.00 25.44 69 VAL A O 1
ATOM 536 N N . ALA A 1 72 ? 7.597 9.923 21.687 1.00 25.37 70 ALA A N 1
ATOM 537 C CA . ALA A 1 72 ? 7.920 11.185 20.995 1.00 24.42 70 ALA A CA 1
ATOM 538 C C . ALA A 1 72 ? 8.918 10.946 19.862 1.00 23.27 70 ALA A C 1
ATOM 539 O O . ALA A 1 72 ? 8.741 11.484 18.762 1.00 25.30 70 ALA A O 1
ATOM 541 N N . ARG A 1 73 ? 9.940 10.149 20.140 1.00 24.61 71 ARG A N 1
ATOM 542 C CA . ARG A 1 73 ? 11.002 9.861 19.163 1.00 26.58 71 ARG A CA 1
ATOM 543 C C . ARG A 1 73 ? 10.422 9.156 17.931 1.00 28.20 71 ARG A C 1
ATOM 544 O O . ARG A 1 73 ? 10.705 9.532 16.788 1.00 28.28 71 ARG A O 1
ATOM 552 N N . ASP A 1 74 ? 9.603 8.142 18.184 1.00 29.75 72 ASP A N 1
ATOM 553 C CA . ASP A 1 74 ? 9.037 7.347 17.099 1.00 31.23 72 ASP A CA 1
ATOM 554 C C . ASP A 1 74 ? 8.038 8.126 16.275 1.00 31.30 72 ASP A C 1
ATOM 555 O O . ASP A 1 74 ? 7.994 7.923 15.062 1.00 32.89 72 ASP A O 1
ATOM 560 N N . TYR A 1 75 ? 7.271 9.031 16.899 1.00 29.90 73 TYR A N 1
ATOM 561 C CA . TYR A 1 75 ? 6.412 9.949 16.151 1.00 29.82 73 TYR A CA 1
ATOM 562 C C . TYR A 1 75 ? 7.225 10.756 15.159 1.00 29.05 73 TYR A C 1
ATOM 563 O O . TYR A 1 75 ? 6.809 10.917 14.019 1.00 30.54 73 TYR A O 1
ATOM 572 N N . LEU A 1 76 ? 8.356 11.309 15.590 1.00 27.79 74 LEU A N 1
ATOM 573 C CA . LEU A 1 76 ? 9.152 12.139 14.679 1.00 28.70 74 LEU A CA 1
ATOM 574 C C . LEU A 1 76 ? 9.773 11.316 13.563 1.00 28.42 74 LEU A C 1
ATOM 575 O O . LEU A 1 76 ? 9.801 11.755 12.431 1.00 29.77 74 LEU A O 1
ATOM 580 N N . LEU A 1 77 ? 10.277 10.132 13.882 1.00 28.08 75 LEU A N 1
ATOM 581 C CA . LEU A 1 77 ? 10.967 9.329 12.876 1.00 29.84 75 LEU A CA 1
ATOM 582 C C . LEU A 1 77 ? 9.990 8.575 11.972 1.00 32.23 75 LEU A C 1
ATOM 583 O O . LEU A 1 77 ? 10.413 7.959 10.996 1.00 32.69 75 LEU A O 1
ATOM 588 N N . SER A 1 78 ? 8.692 8.613 12.282 1.00 32.97 76 SER A N 1
ATOM 589 C CA . SER A 1 78 ? 7.665 8.049 11.395 1.00 33.86 76 SER A CA 1
ATOM 590 C C . SER A 1 78 ? 7.389 8.978 10.203 1.00 35.49 76 SER A C 1
ATOM 591 O O . SER A 1 78 ? 6.657 8.601 9.281 1.00 37.22 76 SER A O 1
ATOM 594 N N . GLN A 1 79 ? 7.966 10.176 10.235 1.00 34.25 77 GLN A N 1
ATOM 595 C CA . GLN A 1 79 ? 7.850 11.179 9.184 1.00 37.28 77 GLN A CA 1
ATOM 596 C C . GLN A 1 79 ? 6.436 11.796 9.072 1.00 37.92 77 GLN A C 1
ATOM 597 O O . GLN A 1 79 ? 6.071 12.306 8.025 1.00 40.95 77 GLN A O 1
ATOM 603 N N . ARG A 1 80 ? 5.662 11.792 10.159 1.00 38.09 78 ARG A N 1
ATOM 604 C CA . ARG A 1 80 ? 4.301 12.347 10.150 1.00 39.25 78 ARG A CA 1
ATOM 605 C C . ARG A 1 80 ? 4.261 13.857 10.361 1.00 37.66 78 ARG A C 1
ATOM 606 O O . ARG A 1 80 ? 3.359 14.519 9.867 1.00 39.30 78 ARG A O 1
ATOM 614 N N . ALA A 1 81 ? 5.233 14.398 11.090 1.00 33.96 79 ALA A N 1
ATOM 615 C CA . ALA A 1 81 ? 5.264 15.820 11.401 1.00 32.62 79 ALA A CA 1
ATOM 616 C C . ALA A 1 81 ? 5.779 16.674 10.229 1.00 33.51 79 ALA A C 1
ATOM 617 O O . ALA A 1 81 ? 6.717 16.281 9.531 1.00 33.59 79 ALA A O 1
ATOM 619 N N . ASP A 1 82 ? 5.166 17.837 10.022 1.00 33.71 80 ASP A N 1
ATOM 620 C CA . ASP A 1 82 ? 5.643 18.829 9.040 1.00 35.10 80 ASP A CA 1
ATOM 621 C C . ASP A 1 82 ? 6.545 19.884 9.719 1.00 34.27 80 ASP A C 1
ATOM 622 O O . ASP A 1 82 ? 7.371 20.539 9.075 1.00 33.13 80 ASP A O 1
ATOM 627 N N . SER A 1 83 ? 6.373 20.019 11.030 1.00 30.71 81 SER A N 1
ATOM 628 C CA . SER A 1 83 ? 7.064 21.002 11.841 1.00 29.46 81 SER A CA 1
ATOM 629 C C . SER A 1 83 ? 7.281 20.472 13.244 1.00 28.55 81 SER A C 1
ATOM 630 O O . SER A 1 83 ? 6.389 19.831 13.789 1.00 28.35 81 SER A O 1
ATOM 633 N N . ILE A 1 84 ? 8.451 20.755 13.812 1.00 26.87 82 ILE A N 1
ATOM 634 C CA . ILE A 1 84 ? 8.749 20.497 15.205 1.00 26.34 82 ILE A CA 1
ATOM 635 C C . ILE A 1 84 ? 8.635 21.828 15.923 1.00 25.53 82 ILE A C 1
ATOM 636 O O . ILE A 1 84 ? 9.317 22.801 15.562 1.00 27.39 82 ILE A O 1
ATOM 641 N N . LEU A 1 85 ? 7.742 21.885 16.913 1.00 25.25 83 LEU A N 1
ATOM 642 C CA . LEU A 1 85 ? 7.692 23.015 17.835 1.00 25.43 83 LEU A CA 1
ATOM 643 C C . LEU A 1 85 ? 8.451 22.549 19.071 1.00 24.58 83 LEU A C 1
ATOM 644 O O . LEU A 1 85 ? 7.914 21.840 19.934 1.00 25.07 83 LEU A O 1
ATOM 649 N N . ASN A 1 86 ? 9.728 22.919 19.132 1.00 25.26 84 ASN A N 1
ATOM 650 C CA . ASN A 1 86 ? 10.631 22.505 20.213 1.00 24.58 84 ASN A CA 1
ATOM 651 C C . ASN A 1 86 ? 10.436 23.426 21.410 1.00 24.85 84 ASN A C 1
ATOM 652 O O . ASN A 1 86 ? 10.807 24.597 21.356 1.00 26.51 84 ASN A O 1
ATOM 657 N N . VAL A 1 87 ? 9.840 22.907 22.479 1.00 24.20 85 VAL A N 1
ATOM 658 C CA . VAL A 1 87 ? 9.599 23.671 23.695 1.00 25.32 85 VAL A CA 1
ATOM 659 C C . VAL A 1 87 ? 10.819 23.535 24.598 1.00 26.18 85 VAL A C 1
ATOM 660 O O . VAL A 1 87 ? 11.149 22.430 25.050 1.00 26.05 85 VAL A O 1
ATOM 664 N N . VAL A 1 88 ? 11.462 24.671 24.865 1.00 26.47 86 VAL A N 1
ATOM 665 C CA . VAL A 1 88 ? 12.728 24.725 25.584 1.00 28.12 86 VAL A CA 1
ATOM 666 C C . VAL A 1 88 ? 12.549 25.508 26.878 1.00 29.40 86 VAL A C 1
ATOM 667 O O . VAL A 1 88 ? 12.021 26.608 26.841 1.00 30.37 86 VAL A O 1
ATOM 671 N N . ASP A 1 89 ? 12.960 24.923 28.006 1.00 30.21 87 ASP A N 1
ATOM 672 C CA . ASP A 1 89 ? 12.907 25.592 29.312 1.00 32.88 87 ASP A CA 1
ATOM 673 C C . ASP A 1 89 ? 14.004 26.642 29.332 1.00 34.21 87 ASP A C 1
ATOM 674 O O . ASP A 1 89 ? 15.187 26.300 29.459 1.00 34.96 87 ASP A O 1
ATOM 679 N N . ALA A 1 90 ? 13.612 27.911 29.208 1.00 35.88 88 ALA A N 1
ATOM 680 C CA . ALA A 1 90 ? 14.570 29.023 29.174 1.00 37.25 88 ALA A CA 1
ATOM 681 C C . ALA A 1 90 ? 15.483 29.098 30.401 1.00 38.18 88 ALA A C 1
ATOM 682 O O . ALA A 1 90 ? 16.555 29.657 30.304 1.00 39.77 88 ALA A O 1
ATOM 684 N N . THR A 1 91 ? 15.066 28.548 31.541 1.00 39.45 89 THR A N 1
ATOM 685 C CA . THR A 1 91 ? 15.875 28.590 32.776 1.00 40.96 89 THR A CA 1
ATOM 686 C C . THR A 1 91 ? 16.913 27.459 32.882 1.00 40.82 89 THR A C 1
ATOM 687 O O . THR A 1 91 ? 17.715 27.446 33.811 1.00 41.23 89 THR A O 1
ATOM 691 N N A ASN A 1 92 ? 16.872 26.506 31.952 0.60 39.42 90 ASN A N 1
ATOM 692 N N B ASN A 1 92 ? 16.892 26.549 31.909 0.40 39.38 90 ASN A N 1
ATOM 693 C CA A ASN A 1 92 ? 17.843 25.404 31.894 0.60 38.86 90 ASN A CA 1
ATOM 694 C CA B ASN A 1 92 ? 17.762 25.380 31.865 0.40 38.76 90 ASN A CA 1
ATOM 695 C C A ASN A 1 92 ? 18.305 25.202 30.439 0.60 37.95 90 ASN A C 1
ATOM 696 C C B ASN A 1 92 ? 18.277 25.201 30.430 0.40 38.00 90 ASN A C 1
ATOM 697 O O A ASN A 1 92 ? 18.333 24.082 29.914 0.60 36.25 90 ASN A O 1
ATOM 698 O O B ASN A 1 92 ? 18.313 24.083 29.907 0.40 36.52 90 ASN A O 1
ATOM 707 N N . LEU A 1 93 ? 18.679 26.312 29.806 1.00 38.62 91 LEU A N 1
ATOM 708 C CA . LEU A 1 93 ? 18.945 26.362 28.354 1.00 38.84 91 LEU A CA 1
ATOM 709 C C . LEU A 1 93 ? 19.921 25.311 27.811 1.00 38.07 91 LEU A C 1
ATOM 710 O O . LEU A 1 93 ? 19.553 24.537 26.937 1.00 36.24 91 LEU A O 1
ATOM 715 N N . GLU A 1 94 ? 21.143 25.307 28.339 1.00 39.71 92 GLU A N 1
ATOM 716 C CA . GLU A 1 94 ? 22.192 24.376 27.926 1.00 39.63 92 GLU A CA 1
ATOM 717 C C . GLU A 1 94 ? 21.741 22.908 27.906 1.00 37.38 92 GLU A C 1
ATOM 718 O O . GLU A 1 94 ? 21.964 22.209 26.927 1.00 36.25 92 GLU A O 1
ATOM 724 N N . ARG A 1 95 ? 21.114 22.463 28.992 1.00 36.39 93 ARG A N 1
ATOM 725 C CA . ARG A 1 95 ? 20.630 21.088 29.146 1.00 35.20 93 ARG A CA 1
ATOM 726 C C . ARG A 1 95 ? 19.576 20.764 28.087 1.00 32.08 93 ARG A C 1
ATOM 727 O O . ARG A 1 95 ? 19.612 19.701 27.477 1.00 30.66 93 ARG A O 1
ATOM 731 N N . ASN A 1 96 ? 18.644 21.693 27.873 1.00 31.55 94 ASN A N 1
ATOM 732 C CA . ASN A 1 96 ? 17.556 21.517 26.899 1.00 29.84 94 ASN A CA 1
ATOM 733 C C . ASN A 1 96 ? 18.042 21.470 25.431 1.00 29.06 94 ASN A C 1
ATOM 734 O O . ASN A 1 96 ? 17.456 20.765 24.594 1.00 27.77 94 ASN A O 1
ATOM 739 N N . LEU A 1 97 ? 19.109 22.205 25.114 1.00 29.51 95 LEU A N 1
ATOM 740 C CA . LEU A 1 97 ? 19.624 22.298 23.735 1.00 28.76 95 LEU A CA 1
ATOM 741 C C . LEU A 1 97 ? 20.313 21.022 23.236 1.00 27.57 95 LEU A C 1
ATOM 742 O O . LEU A 1 97 ? 20.487 20.819 22.035 1.00 25.98 95 LEU A O 1
ATOM 747 N N . TYR A 1 98 ? 20.670 20.140 24.152 1.00 28.25 96 TYR A N 1
ATOM 748 C CA . TYR A 1 98 ? 21.202 18.848 23.768 1.00 27.25 96 TYR A CA 1
ATOM 749 C C . TYR A 1 98 ? 20.208 18.138 22.833 1.00 25.78 96 TYR A C 1
ATOM 750 O O . TYR A 1 98 ? 20.568 17.703 21.725 1.00 26.30 96 TYR A O 1
ATOM 759 N N . LEU A 1 99 ? 18.946 18.048 23.260 1.00 24.20 97 LEU A N 1
ATOM 760 C CA . LEU A 1 99 ? 17.888 17.487 22.418 1.00 21.95 97 LEU A CA 1
ATOM 761 C C . LEU A 1 99 ? 17.735 18.274 21.122 1.00 21.62 97 LEU A C 1
ATOM 762 O O . LEU A 1 99 ? 17.642 17.682 20.068 1.00 22.83 97 LEU A O 1
ATOM 767 N N . THR A 1 100 ? 17.675 19.598 21.228 1.00 22.86 98 THR A N 1
ATOM 768 C CA . THR A 1 100 ? 17.494 20.500 20.093 1.00 23.70 98 THR A CA 1
ATOM 769 C C . THR A 1 100 ? 18.436 20.172 18.937 1.00 24.40 98 THR A C 1
ATOM 770 O O . THR A 1 100 ? 18.002 20.115 17.800 1.00 23.20 98 THR A O 1
ATOM 774 N N . THR A 1 101 ? 19.711 19.948 19.236 1.00 25.34 99 THR A N 1
ATOM 775 C CA . THR A 1 101 ? 20.684 19.650 18.194 1.00 25.88 99 THR A CA 1
ATOM 776 C C . THR A 1 101 ? 20.257 18.398 17.440 1.00 25.01 99 THR A C 1
ATOM 777 O O . THR A 1 101 ? 20.332 18.367 16.229 1.00 25.80 99 THR A O 1
ATOM 781 N N . GLN A 1 102 ? 19.764 17.380 18.150 1.00 23.60 100 GLN A N 1
ATOM 782 C CA . GLN A 1 102 ? 19.356 16.148 17.493 1.00 23.83 100 GLN A CA 1
ATOM 783 C C . GLN A 1 102 ? 18.089 16.364 16.661 1.00 22.51 100 GLN A C 1
ATOM 784 O O . GLN A 1 102 ? 17.920 15.752 15.610 1.00 22.62 100 GLN A O 1
ATOM 790 N N . LEU A 1 103 ? 17.191 17.232 17.141 1.00 23.40 101 LEU A N 1
ATOM 791 C CA . LEU A 1 103 ? 15.942 17.509 16.442 1.00 23.53 101 LEU A CA 1
ATOM 792 C C . LEU A 1 103 ? 16.192 18.183 15.098 1.00 22.74 101 LEU A C 1
ATOM 793 O O . LEU A 1 103 ? 15.560 17.844 14.102 1.00 23.77 101 LEU A O 1
ATOM 798 N N . ILE A 1 104 ? 17.110 19.136 15.095 1.00 24.09 102 ILE A N 1
ATOM 799 C CA . ILE A 1 104 ? 17.475 19.859 13.878 1.00 24.26 102 ILE A CA 1
ATOM 800 C C . ILE A 1 104 ? 17.992 18.866 12.830 1.00 25.41 102 ILE A C 1
ATOM 801 O O . ILE A 1 104 ? 17.633 18.960 11.651 1.00 27.32 102 ILE A O 1
ATOM 806 N N . GLU A 1 105 ? 18.780 17.900 13.286 1.00 24.36 103 GLU A N 1
ATOM 807 C CA . GLU A 1 105 ? 19.347 16.850 12.429 1.00 25.48 103 GLU A CA 1
ATOM 808 C C . GLU A 1 105 ? 18.338 15.939 11.757 1.00 25.71 103 GLU A C 1
ATOM 809 O O . GLU A 1 105 ? 18.660 15.338 10.726 1.00 25.89 103 GLU A O 1
ATOM 815 N N . THR A 1 106 ? 17.120 15.830 12.303 1.00 26.06 104 THR A N 1
ATOM 816 C CA . THR A 1 106 ? 16.050 15.035 11.644 1.00 25.33 104 THR A CA 1
ATOM 817 C C . THR A 1 106 ? 15.607 15.620 10.313 1.00 26.20 104 THR A C 1
ATOM 818 O O . THR A 1 106 ? 14.965 14.945 9.5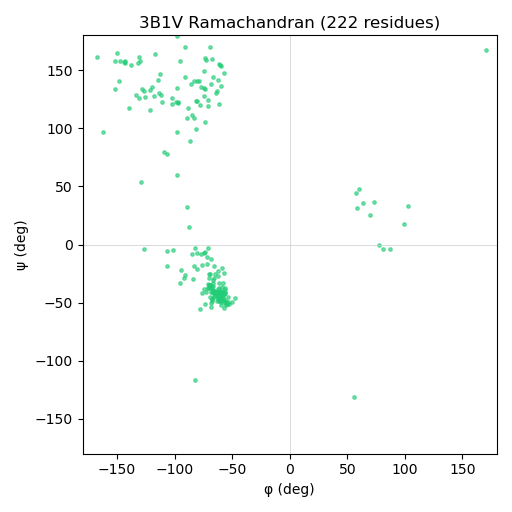17 1.00 27.18 104 THR A O 1
ATOM 822 N N . GLY A 1 107 ? 15.901 16.893 10.081 1.00 26.92 105 GLY A N 1
ATOM 823 C CA . GLY A 1 107 ? 15.479 17.571 8.868 1.00 28.67 105 GLY A CA 1
ATOM 824 C C . GLY A 1 107 ? 14.046 18.061 8.871 1.00 29.13 105 GLY A C 1
ATOM 825 O O . GLY A 1 107 ? 13.616 18.684 7.905 1.00 30.54 105 GLY A O 1
ATOM 826 N N . ILE A 1 108 ? 13.296 17.771 9.932 1.00 28.05 106 ILE A N 1
ATOM 827 C CA . ILE A 1 108 ? 11.963 18.334 10.119 1.00 28.20 106 ILE A CA 1
ATOM 828 C C . ILE A 1 108 ? 12.199 19.737 10.680 1.00 27.67 106 ILE A C 1
ATOM 829 O O . ILE A 1 108 ? 12.887 19.883 11.684 1.00 25.76 106 ILE A O 1
ATOM 834 N N . PRO A 1 109 ? 11.677 20.783 10.012 1.00 29.51 107 PRO A N 1
ATOM 835 C CA . PRO A 1 109 ? 12.078 22.107 10.459 1.00 29.99 107 PRO A CA 1
ATOM 836 C C . PRO A 1 109 ? 11.657 22.448 11.876 1.00 29.56 107 PRO A C 1
ATOM 837 O O . PRO A 1 109 ? 10.490 22.243 12.245 1.00 29.73 107 PRO A O 1
ATOM 841 N N . VAL A 1 110 ? 12.621 22.971 12.634 1.00 28.31 108 VAL A N 1
ATOM 842 C CA . VAL A 1 110 ? 12.460 23.274 14.047 1.00 26.26 108 VAL A CA 1
ATOM 843 C C . VAL A 1 110 ? 12.146 24.745 14.236 1.00 27.37 108 VAL A C 1
ATOM 844 O O . VAL A 1 110 ? 12.741 25.603 13.585 1.00 28.61 108 VAL A O 1
ATOM 848 N N . THR A 1 111 ? 11.155 25.016 15.090 1.00 27.53 109 THR A N 1
ATOM 849 C CA . THR A 1 111 ? 10.846 26.335 15.645 1.00 29.17 109 THR A CA 1
ATOM 850 C C . THR A 1 111 ? 10.951 26.199 17.161 1.00 28.79 109 THR A C 1
ATOM 851 O O . THR A 1 111 ? 10.417 25.239 17.720 1.00 27.88 109 THR A O 1
ATOM 855 N N . ILE A 1 112 ? 11.631 27.129 17.833 1.00 29.45 110 ILE A N 1
ATOM 856 C CA . ILE A 1 112 ? 11.756 27.069 19.300 1.00 29.93 110 ILE A CA 1
ATOM 857 C C . ILE A 1 112 ? 10.773 27.977 20.056 1.00 30.29 110 ILE A C 1
ATOM 858 O O . ILE A 1 112 ? 10.736 29.199 19.832 1.00 32.58 110 ILE A O 1
ATOM 863 N N . ALA A 1 113 ? 9.971 27.377 20.936 1.00 29.94 111 ALA A N 1
ATOM 864 C CA . ALA A 1 113 ? 9.240 28.143 21.946 1.00 30.72 111 ALA A CA 1
ATOM 865 C C . ALA A 1 113 ? 10.180 28.208 23.145 1.00 31.04 111 ALA A C 1
ATOM 866 O O . ALA A 1 113 ? 10.429 27.202 23.814 1.00 29.69 111 ALA A O 1
ATOM 868 N N . LEU A 1 114 ? 10.735 29.383 23.402 1.00 31.80 112 LEU A N 1
ATOM 869 C CA . LEU A 1 114 ? 11.634 29.571 24.545 1.00 32.74 112 LEU A CA 1
ATOM 870 C C . LEU A 1 114 ? 10.717 29.893 25.720 1.00 33.20 112 LEU A C 1
ATOM 871 O O . LEU A 1 114 ? 10.416 31.056 26.003 1.00 33.65 112 LEU A O 1
ATOM 876 N N . ASN A 1 115 ? 10.288 28.834 26.396 1.00 31.33 113 ASN A N 1
ATOM 877 C CA . ASN A 1 115 ? 9.212 28.894 27.374 1.00 32.05 113 ASN A CA 1
ATOM 878 C C . ASN A 1 115 ? 9.720 29.172 28.787 1.00 33.07 113 ASN A C 1
ATOM 879 O O . ASN A 1 115 ? 10.921 29.171 29.040 1.00 33.51 113 ASN A O 1
ATOM 884 N N . MET A 1 116 ? 8.793 29.447 29.703 1.00 35.15 114 MET A N 1
ATOM 885 C CA . MET A 1 116 ? 9.128 29.856 31.070 1.00 36.06 114 MET A CA 1
ATOM 886 C C . MET A 1 116 ? 9.980 31.126 31.080 1.00 37.35 114 MET A C 1
ATOM 887 O O . MET A 1 116 ? 10.817 31.334 31.965 1.00 38.74 114 MET A O 1
ATOM 892 N N . ILE A 1 117 ? 9.767 31.989 30.097 1.00 37.87 115 ILE A N 1
ATOM 893 C CA . ILE A 1 117 ? 10.550 33.224 30.015 1.00 39.85 115 ILE A CA 1
ATOM 894 C C . ILE A 1 117 ? 10.235 34.117 31.229 1.00 42.01 115 ILE A C 1
ATOM 895 O O . ILE A 1 117 ? 11.062 34.942 31.634 1.00 42.64 115 ILE A O 1
ATOM 900 N N . ASP A 1 118 ? 9.043 33.945 31.808 1.00 42.44 116 ASP A N 1
ATOM 901 C CA . ASP A 1 118 ? 8.654 34.702 33.014 1.00 45.18 116 ASP A CA 1
ATOM 902 C C . ASP A 1 118 ? 9.478 34.341 34.267 1.00 46.63 116 ASP A C 1
ATOM 903 O O . ASP A 1 118 ? 9.671 35.179 35.149 1.00 47.70 116 ASP A O 1
ATOM 908 N N . VAL A 1 119 ? 9.937 33.095 34.347 1.00 46.63 117 VAL A N 1
ATOM 909 C CA . VAL A 1 119 ? 10.799 32.656 35.442 1.00 48.42 117 VAL A CA 1
ATOM 910 C C . VAL A 1 119 ? 12.182 33.266 35.250 1.00 50.81 117 VAL A C 1
ATOM 911 O O . VAL A 1 119 ? 12.816 33.715 36.217 1.00 53.53 117 VAL A O 1
ATOM 915 N N . LEU A 1 120 ? 12.646 33.291 34.003 1.00 51.24 118 LEU A N 1
ATOM 916 C CA . LEU A 1 120 ? 13.936 33.903 33.690 1.00 53.63 118 LEU A CA 1
ATOM 917 C C . LEU A 1 120 ? 13.893 35.408 34.016 1.00 57.12 118 LEU A C 1
ATOM 918 O O . LEU A 1 120 ? 14.826 35.946 34.622 1.00 58.37 118 LEU A O 1
ATOM 923 N N . ASP A 1 121 ? 12.800 36.072 33.638 1.00 58.73 119 ASP A N 1
ATOM 924 C CA . ASP A 1 121 ? 12.603 37.488 33.968 1.00 62.29 119 ASP A CA 1
ATOM 925 C C . ASP A 1 121 ? 12.657 37.727 35.484 1.00 64.68 119 ASP A C 1
ATOM 926 O O . ASP A 1 121 ? 13.262 38.698 35.940 1.00 66.21 119 ASP A O 1
ATOM 931 N N . GLY A 1 122 ? 12.016 36.843 36.252 1.00 65.19 120 GLY A N 1
ATOM 932 C CA . GLY A 1 122 ? 12.023 36.911 37.722 1.00 66.95 120 GLY A CA 1
ATOM 933 C C . GLY A 1 122 ? 13.367 36.596 38.370 1.00 68.59 120 GLY A C 1
ATOM 934 O O . GLY A 1 122 ? 13.636 37.051 39.486 1.00 70.48 120 GLY A O 1
ATOM 935 N N . GLN A 1 123 ? 14.201 35.817 37.679 1.00 68.38 121 GLN A N 1
ATOM 936 C CA . GLN A 1 123 ? 15.573 35.515 38.118 1.00 69.96 121 GLN A CA 1
ATOM 937 C C . GLN A 1 123 ? 16.542 36.695 37.919 1.00 72.21 121 GLN A C 1
ATOM 938 O O . GLN A 1 123 ? 17.695 36.623 38.363 1.00 73.41 121 GLN A O 1
ATOM 944 N N . GLY A 1 124 ? 16.091 37.764 37.257 1.00 72.61 122 GLY A N 1
ATOM 945 C CA . GLY A 1 124 ? 16.957 38.890 36.902 1.00 73.92 122 GLY A CA 1
ATOM 946 C C . GLY A 1 124 ? 17.923 38.547 35.774 1.00 72.92 122 GLY A C 1
ATOM 947 O O . GLY A 1 124 ? 19.070 39.004 35.777 1.00 74.09 122 GLY A O 1
ATOM 948 N N . LYS A 1 125 ? 17.464 37.742 34.813 1.00 70.00 123 LYS A N 1
ATOM 949 C CA . LYS A 1 125 ? 18.291 37.307 33.688 1.00 68.52 123 LYS A CA 1
ATOM 950 C C . LYS A 1 125 ? 17.583 37.501 32.355 1.00 66.35 123 LYS A C 1
ATOM 951 O O . LYS A 1 125 ? 16.358 37.626 32.298 1.00 65.24 123 LYS A O 1
ATOM 957 N N . LYS A 1 126 ? 18.375 37.511 31.284 1.00 64.95 124 LYS A N 1
ATOM 958 C CA . LYS A 1 126 ? 17.850 37.675 29.928 1.00 63.07 124 LYS A CA 1
ATOM 959 C C . LYS A 1 126 ? 18.594 36.827 28.902 1.00 60.33 124 LYS A C 1
ATOM 960 O O . LYS A 1 126 ? 19.736 36.403 29.102 1.00 60.07 124 LYS A O 1
ATOM 963 N N . ILE A 1 127 ? 17.903 36.574 27.800 1.00 57.69 125 ILE A N 1
ATOM 964 C CA . ILE A 1 127 ? 18.443 35.811 26.695 1.00 54.99 125 ILE A CA 1
ATOM 965 C C . ILE A 1 127 ? 18.263 36.666 25.452 1.00 55.01 125 ILE A C 1
ATOM 966 O O . ILE A 1 127 ? 17.181 37.212 25.221 1.00 54.38 125 ILE A O 1
ATOM 971 N N . ASN A 1 128 ? 19.329 36.790 24.668 1.00 54.63 126 ASN A N 1
ATOM 972 C CA . ASN A 1 128 ? 19.252 37.488 23.394 1.00 55.14 126 ASN A CA 1
ATOM 973 C C . ASN A 1 128 ? 18.677 36.526 22.356 1.00 52.74 126 ASN A C 1
ATOM 974 O O . ASN A 1 128 ? 19.388 35.673 21.816 1.00 51.36 126 ASN A O 1
ATOM 979 N N . VAL A 1 129 ? 17.381 36.681 22.101 1.00 51.96 127 VAL A N 1
ATOM 980 C CA . VAL A 1 129 ? 16.607 35.777 21.248 1.00 50.58 127 VAL A CA 1
ATOM 981 C C . VAL A 1 129 ? 17.068 35.797 19.790 1.00 50.13 127 VAL A C 1
ATOM 982 O O . VAL A 1 129 ? 17.132 34.755 19.136 1.00 47.85 127 VAL A O 1
ATOM 986 N N . ASP A 1 130 ? 17.390 36.983 19.279 1.00 51.11 128 ASP A N 1
ATOM 987 C CA . ASP A 1 130 ? 17.884 37.109 17.908 1.00 51.04 128 ASP A CA 1
ATOM 988 C C . ASP A 1 130 ? 19.260 36.441 17.733 1.00 50.09 128 ASP A C 1
ATOM 989 O O . ASP A 1 130 ? 19.497 35.799 16.703 1.00 48.97 128 ASP A O 1
ATOM 994 N N . LYS A 1 131 ? 20.141 36.567 18.730 1.00 49.54 129 LYS A N 1
ATOM 995 C CA . LYS A 1 131 ? 21.456 35.906 18.682 1.00 49.83 129 LYS A CA 1
ATOM 996 C C . LYS A 1 131 ? 21.329 34.386 18.800 1.00 46.14 129 LYS A C 1
ATOM 997 O O . LYS A 1 131 ? 21.965 33.644 18.043 1.00 45.62 129 LYS A O 1
ATOM 1003 N N . LEU A 1 132 ? 20.509 33.927 19.744 1.00 44.39 130 LEU A N 1
ATOM 1004 C CA . LEU A 1 132 ? 20.250 32.499 19.893 1.00 41.81 130 LEU A CA 1
ATOM 1005 C C . LEU A 1 132 ? 19.751 31.938 18.570 1.00 40.58 130 LEU A C 1
ATOM 1006 O O . LEU A 1 132 ? 20.250 30.919 18.101 1.00 40.39 130 LEU A O 1
ATOM 1011 N N . SER A 1 133 ? 18.772 32.612 17.968 1.00 41.22 131 SER A N 1
ATOM 1012 C CA . SER A 1 133 ? 18.190 32.180 16.694 1.00 40.63 131 SER A CA 1
ATOM 1013 C C . SER A 1 133 ? 19.229 32.142 15.586 1.00 41.14 131 SER A C 1
ATOM 1014 O O . SER A 1 133 ? 19.267 31.201 14.797 1.00 40.56 131 SER A O 1
ATOM 1017 N N . TYR A 1 134 ? 20.076 33.162 15.526 1.00 43.68 132 TYR A N 1
ATOM 1018 C CA . TYR A 1 134 ? 21.082 33.246 14.466 1.00 44.25 132 TYR A CA 1
ATOM 1019 C C . TYR A 1 134 ? 22.068 32.084 14.536 1.00 42.83 132 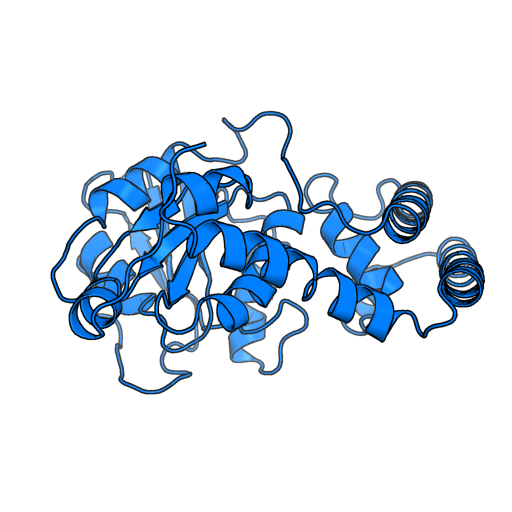TYR A C 1
ATOM 1020 O O . TYR A 1 134 ? 22.338 31.429 13.521 1.00 42.96 132 TYR A O 1
ATOM 1029 N N . HIS A 1 135 ? 22.599 31.838 15.732 1.00 41.98 133 HIS A N 1
ATOM 1030 C CA . HIS A 1 135 ? 23.591 30.776 15.943 1.00 41.23 133 HIS A CA 1
ATOM 1031 C C . HIS A 1 135 ? 23.048 29.334 15.895 1.00 39.20 133 HIS A C 1
ATOM 1032 O O . HIS A 1 135 ? 23.773 28.400 15.504 1.00 36.45 133 HIS A O 1
ATOM 1039 N N A LEU A 1 136 ? 21.782 29.160 16.267 0.50 38.23 134 LEU A N 1
ATOM 1040 N N B LEU A 1 136 ? 21.788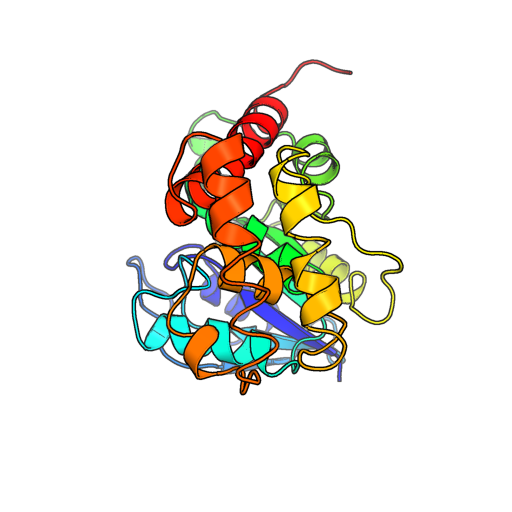 29.148 16.292 0.50 37.73 134 LEU A N 1
ATOM 1041 C CA A LEU A 1 136 ? 21.131 27.863 16.221 0.50 36.79 134 LEU A CA 1
ATOM 1042 C CA B LEU A 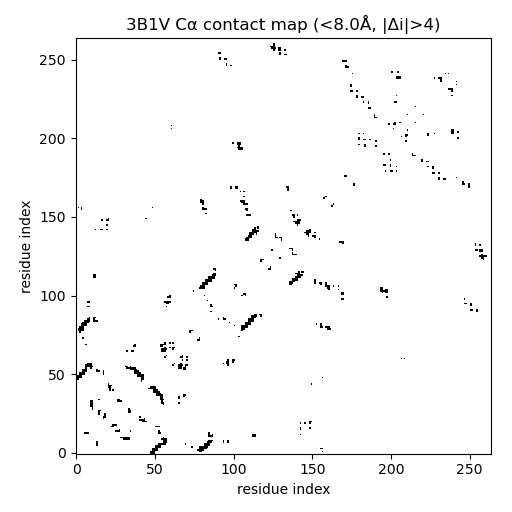1 136 ? 21.133 27.847 16.207 0.50 35.84 134 LEU A CA 1
ATOM 1043 C C A LEU A 1 136 ? 20.563 27.584 14.825 0.50 36.70 134 LEU A C 1
ATOM 1044 C C B LEU A 1 136 ? 20.588 27.578 14.805 0.50 36.22 134 LEU A C 1
ATOM 1045 O O A LEU A 1 136 ? 20.343 26.427 14.461 0.50 35.93 134 LEU A O 1
ATOM 1046 O O B LEU A 1 136 ? 20.400 26.423 14.422 0.50 35.48 134 LEU A O 1
ATOM 1055 N N . GLY A 1 137 ? 20.326 28.639 14.047 1.00 37.50 135 GLY A N 1
ATOM 1056 C CA . GLY A 1 137 ? 19.798 28.508 12.688 1.00 38.20 135 GLY A CA 1
ATOM 1057 C C . GLY A 1 137 ? 18.322 28.148 12.637 1.00 36.91 135 GLY A C 1
ATOM 1058 O O . GLY A 1 137 ? 17.862 27.555 11.666 1.00 37.02 135 GLY A O 1
ATOM 1059 N N . VAL A 1 138 ? 17.577 28.497 13.683 1.00 36.06 136 VAL A N 1
ATOM 1060 C CA . VAL A 1 138 ? 16.138 28.214 13.735 1.00 35.10 136 VAL A CA 1
ATOM 1061 C C . VAL A 1 138 ? 15.419 29.436 14.311 1.00 35.67 136 VAL A C 1
ATOM 1062 O O . VAL A 1 138 ? 16.021 30.211 15.064 1.00 35.67 136 VAL A O 1
ATOM 1066 N N . PRO A 1 139 ? 14.134 29.609 13.967 1.00 35.06 137 PRO A N 1
ATOM 1067 C CA . PRO A 1 139 ? 13.371 30.677 14.608 1.00 35.92 137 PRO A CA 1
ATOM 1068 C C . PRO A 1 139 ? 13.152 30.416 16.094 1.00 34.97 137 PRO A C 1
ATOM 1069 O O . PRO A 1 139 ? 12.948 29.265 16.497 1.00 33.36 137 PRO A O 1
ATOM 1073 N N . VAL A 1 140 ? 13.179 31.494 16.877 1.00 35.66 138 VAL A N 1
ATOM 1074 C CA . VAL A 1 140 ? 13.001 31.439 18.320 1.00 35.16 138 VAL A CA 1
ATOM 1075 C C . VAL A 1 140 ? 12.007 32.512 18.750 1.00 36.22 138 VAL A C 1
ATOM 1076 O O . VAL A 1 140 ? 12.148 33.680 18.363 1.00 37.74 138 VAL A O 1
ATOM 1080 N N . VAL A 1 141 ? 11.004 32.102 19.513 1.00 35.65 139 VAL A N 1
ATOM 1081 C CA . VAL A 1 141 ? 10.007 33.004 20.099 1.00 37.09 139 VAL A CA 1
ATOM 1082 C C . VAL A 1 141 ? 9.972 32.760 21.600 1.00 37.01 139 VAL A C 1
ATOM 1083 O O . VAL A 1 141 ? 9.845 31.613 22.045 1.00 34.39 139 VAL A O 1
ATOM 1087 N N . ALA A 1 142 ? 10.124 33.836 22.375 1.00 38.34 140 ALA A N 1
ATOM 1088 C CA . ALA A 1 142 ? 10.044 33.765 23.832 1.00 38.11 140 ALA A CA 1
ATOM 1089 C C . ALA A 1 142 ? 8.565 33.604 24.213 1.00 37.95 140 ALA A C 1
ATOM 1090 O O . ALA A 1 142 ? 7.735 34.370 23.751 1.00 37.78 140 ALA A O 1
ATOM 1092 N N . THR A 1 143 ? 8.233 32.603 25.024 1.00 37.10 141 THR A N 1
ATOM 1093 C CA . THR A 1 143 ? 6.847 32.337 25.416 1.00 37.52 141 THR A CA 1
ATOM 1094 C C . THR A 1 143 ? 6.700 32.129 26.919 1.00 38.56 141 THR A C 1
ATOM 1095 O O . THR A 1 143 ? 7.657 31.784 27.625 1.00 37.60 141 THR A O 1
ATOM 1099 N N . SER A 1 144 ? 5.489 32.367 27.405 1.00 39.38 142 SER A N 1
ATOM 1100 C CA . SER A 1 144 ? 5.115 31.994 28.759 1.00 39.95 142 SER A CA 1
ATOM 1101 C C . SER A 1 144 ? 3.695 31.457 28.720 1.00 39.92 142 SER A C 1
ATOM 1102 O O . SER A 1 144 ? 2.767 32.185 28.361 1.00 37.83 142 SER A O 1
ATOM 1105 N N . ALA A 1 145 ? 3.536 30.183 29.078 1.00 39.79 143 ALA A N 1
ATOM 1106 C CA . ALA A 1 145 ? 2.213 29.585 29.188 1.00 40.42 143 ALA A CA 1
ATOM 1107 C C . ALA A 1 145 ? 1.470 30.155 30.396 1.00 42.56 143 ALA A C 1
ATOM 1108 O O . ALA A 1 145 ? 0.245 30.225 30.368 1.00 43.81 143 ALA A O 1
ATOM 1110 N N . LEU A 1 146 ? 2.212 30.572 31.428 1.00 42.94 144 LEU A N 1
ATOM 1111 C CA . LEU A 1 146 ? 1.640 31.185 32.622 1.00 44.71 144 LEU A CA 1
ATOM 1112 C C . LEU A 1 146 ? 1.048 32.558 32.329 1.00 45.92 144 LEU A C 1
ATOM 1113 O O . LEU A 1 146 ? -0.112 32.825 32.640 1.00 45.93 144 LEU A O 1
ATOM 1118 N N . LYS A 1 147 ? 1.852 33.430 31.735 1.00 46.01 145 LYS A N 1
ATOM 1119 C CA . LYS A 1 147 ? 1.402 34.788 31.416 1.00 47.31 145 LYS A CA 1
ATOM 1120 C C . LYS A 1 147 ? 0.657 34.849 30.072 1.00 46.79 145 LYS A C 1
ATOM 1121 O O . LYS A 1 147 ? 0.083 35.882 29.733 1.00 46.19 145 LYS A O 1
ATOM 1127 N N . GLN A 1 148 ? 0.668 33.743 29.320 1.00 44.59 146 GLN A N 1
ATOM 1128 C CA . GLN A 1 148 ? 0.030 33.650 28.004 1.00 44.97 146 GLN A CA 1
ATOM 1129 C C . GLN A 1 148 ? 0.608 34.657 27.004 1.00 46.44 146 GLN A C 1
ATOM 1130 O O . GLN A 1 148 ? -0.141 35.371 26.330 1.00 49.59 146 GLN A O 1
ATOM 1136 N N . THR A 1 149 ? 1.937 34.724 26.924 1.00 45.30 147 THR A N 1
ATOM 1137 C CA . THR A 1 149 ? 2.629 35.625 26.006 1.00 45.48 147 THR A CA 1
ATOM 1138 C C . THR A 1 149 ? 3.381 34.809 24.963 1.00 43.76 147 THR A C 1
ATOM 1139 O O . THR A 1 149 ? 3.932 33.758 25.282 1.00 41.02 147 THR A O 1
ATOM 1143 N N . GLY A 1 150 ? 3.385 35.299 23.726 1.00 44.21 148 GLY A N 1
ATOM 1144 C CA . GLY A 1 150 ? 4.174 34.713 22.648 1.00 44.15 148 GLY A CA 1
ATOM 1145 C C . GLY A 1 150 ? 3.628 33.447 22.020 1.00 42.68 148 GLY A C 1
ATOM 1146 O O . GLY A 1 150 ? 4.226 32.928 21.080 1.00 42.73 148 GLY A O 1
ATOM 1147 N N . VAL A 1 151 ? 2.488 32.964 22.505 1.00 42.58 149 VAL A N 1
ATOM 1148 C CA . VAL A 1 151 ? 1.996 31.631 22.143 1.00 41.08 149 VAL A CA 1
ATOM 1149 C C . VAL A 1 151 ? 1.455 31.636 20.713 1.00 40.87 149 VAL A C 1
ATOM 1150 O O . VAL A 1 151 ? 1.869 30.820 19.898 1.00 39.46 149 VAL A O 1
ATOM 1154 N N . ASP A 1 152 ? 0.571 32.579 20.390 1.00 41.91 150 ASP A N 1
ATOM 1155 C CA . ASP A 1 152 ? 0.053 32.701 19.008 1.00 42.86 150 ASP A CA 1
ATOM 1156 C C . ASP A 1 152 ? 1.156 32.995 17.986 1.00 42.36 150 ASP A C 1
ATOM 1157 O O . ASP A 1 152 ? 1.099 32.540 16.839 1.00 42.72 150 ASP A O 1
ATOM 1162 N N . GLN A 1 153 ? 2.171 33.735 18.413 1.00 41.28 151 GLN A N 1
ATOM 1163 C CA . GLN A 1 153 ? 3.294 34.080 17.546 1.00 41.50 151 GLN A CA 1
ATOM 1164 C C . GLN A 1 153 ? 4.147 32.849 17.181 1.00 38.82 151 GLN A C 1
ATOM 1165 O O . GLN A 1 153 ? 4.497 32.641 16.014 1.00 37.06 151 GLN A O 1
ATOM 1171 N N . VAL A 1 154 ? 4.479 32.031 18.174 1.00 36.56 152 VAL A N 1
ATOM 1172 C CA . VAL A 1 154 ? 5.305 30.859 17.892 1.00 34.96 152 VAL A CA 1
ATOM 1173 C C . VAL A 1 154 ? 4.565 29.827 17.032 1.00 34.23 152 VAL A C 1
ATOM 1174 O O . VAL A 1 154 ? 5.186 29.185 16.198 1.00 34.36 152 VAL A O 1
ATOM 1178 N N . VAL A 1 155 ? 3.260 29.655 17.239 1.00 34.55 153 VAL A N 1
ATOM 1179 C CA . VAL A 1 155 ? 2.472 28.767 16.368 1.00 35.09 153 VAL A CA 1
ATOM 1180 C C . VAL A 1 155 ? 2.481 29.264 14.921 1.00 36.34 153 VAL A C 1
ATOM 1181 O O . VAL A 1 155 ? 2.669 28.483 13.984 1.00 36.35 153 VAL A O 1
ATOM 1185 N N . LYS A 1 156 ? 2.286 30.566 14.733 1.00 37.77 154 LYS A N 1
ATOM 1186 C CA . LYS A 1 156 ? 2.320 31.145 13.396 1.00 40.34 154 LYS A CA 1
ATOM 1187 C C . LYS A 1 156 ? 3.671 30.903 12.729 1.00 39.33 154 LYS A C 1
ATOM 1188 O O . LYS A 1 156 ? 3.740 30.536 11.554 1.00 40.35 154 LYS A O 1
ATOM 1194 N N . LYS A 1 157 ? 4.744 31.096 13.492 1.00 38.69 155 LYS A N 1
ATOM 1195 C CA . LYS A 1 157 ? 6.091 30.843 12.981 1.00 38.08 155 LYS A CA 1
ATOM 1196 C C . LYS A 1 157 ? 6.251 29.375 12.622 1.00 36.93 155 LYS A C 1
ATOM 1197 O O . LYS A 1 157 ? 6.776 29.067 11.551 1.00 37.06 155 LYS A O 1
ATOM 1203 N N . ALA A 1 158 ? 5.807 28.474 13.510 1.00 35.36 156 ALA A N 1
ATOM 1204 C CA . ALA A 1 158 ? 5.930 27.032 13.237 1.00 34.81 156 ALA A CA 1
ATOM 1205 C C . ALA A 1 158 ? 5.174 26.650 11.964 1.00 36.60 156 ALA A C 1
ATOM 1206 O O . ALA A 1 158 ? 5.679 25.883 11.133 1.00 36.72 156 ALA A O 1
ATOM 1208 N N . ALA A 1 159 ? 3.980 27.212 11.807 1.00 38.16 157 ALA A N 1
ATOM 1209 C CA . ALA A 1 159 ? 3.174 27.006 10.611 1.00 39.86 157 ALA A CA 1
ATOM 1210 C C . ALA A 1 159 ? 3.912 27.472 9.354 1.00 41.80 157 ALA A C 1
ATOM 1211 O O . ALA A 1 159 ? 3.805 26.837 8.318 1.00 43.09 157 ALA A O 1
ATOM 1213 N N . HIS A 1 160 ? 4.668 28.560 9.470 1.00 43.62 158 HIS A N 1
ATOM 1214 C CA . HIS A 1 160 ? 5.414 29.140 8.342 1.00 45.81 158 HIS A CA 1
ATOM 1215 C C . HIS A 1 160 ? 6.764 28.460 8.096 1.00 46.06 158 HIS A C 1
ATOM 1216 O O . HIS A 1 160 ? 7.316 28.579 7.011 1.00 46.83 158 HIS A O 1
ATOM 1218 N N . THR A 1 161 ? 7.264 27.733 9.103 1.00 46.10 159 THR A N 1
ATOM 1219 C CA . THR A 1 161 ? 8.559 27.065 9.077 1.00 46.78 159 THR A CA 1
ATOM 1220 C C . THR A 1 161 ? 8.294 25.579 8.936 1.00 47.61 159 THR A C 1
ATOM 1221 O O . THR A 1 161 ? 8.346 24.831 9.929 1.00 43.00 159 THR A O 1
ATOM 1225 N N . THR A 1 162 ? 7.976 25.173 7.703 1.00 50.34 160 THR A N 1
ATOM 1226 C CA . THR A 1 162 ? 7.612 23.790 7.406 1.00 52.65 160 THR A CA 1
ATOM 1227 C C . THR A 1 162 ? 8.590 23.124 6.450 1.00 55.16 160 THR A C 1
ATOM 1228 O O . THR A 1 162 ? 9.385 23.787 5.773 1.00 56.37 160 THR A O 1
ATOM 1232 N N . THR A 1 163 ? 8.502 21.793 6.410 1.00 57.28 161 THR A N 1
ATOM 1233 C CA . THR A 1 163 ? 9.235 20.962 5.448 1.00 59.47 161 THR A CA 1
ATOM 1234 C C . THR A 1 163 ? 8.934 21.292 3.972 1.00 61.71 161 THR A C 1
ATOM 1235 O O . THR A 1 163 ? 9.720 20.951 3.087 1.00 62.23 161 THR A O 1
ATOM 1239 N N . SER A 1 164 ? 7.800 21.941 3.713 1.00 63.96 162 SER A N 1
ATOM 1240 C CA . SER A 1 164 ? 7.415 22.379 2.363 1.00 66.73 162 SER A CA 1
ATOM 1241 C C . SER A 1 164 ? 7.862 23.807 1.997 1.00 68.37 162 SER A C 1
ATOM 1242 O O . SER A 1 164 ? 8.082 24.090 0.818 1.00 69.89 162 SER A O 1
ATOM 1245 N N . THR A 1 165 ? 7.985 24.701 2.982 1.00 68.58 163 THR A N 1
ATOM 1246 C CA . THR A 1 165 ? 8.378 26.100 2.727 1.00 70.23 163 THR A CA 1
ATOM 1247 C C . THR A 1 165 ? 9.883 26.345 2.899 1.00 70.10 163 THR A C 1
ATOM 1248 O O . THR A 1 165 ? 10.455 27.180 2.191 1.00 71.72 163 THR A O 1
ATOM 1252 N N . VAL A 1 166 ? 10.515 25.629 3.833 1.00 68.58 164 VAL A N 1
ATOM 1253 C CA . VAL A 1 166 ? 11.948 25.780 4.116 1.00 67.96 164 VAL A CA 1
ATOM 1254 C C . VAL A 1 166 ? 12.778 25.158 2.993 1.00 68.34 164 VAL A C 1
ATOM 1255 O O . VAL A 1 166 ? 12.494 24.041 2.552 1.00 68.16 164 VAL A O 1
ATOM 1259 N N . GLY A 1 167 ? 13.795 25.890 2.537 1.00 69.06 165 GLY A N 1
ATOM 1260 C CA . GLY A 1 167 ? 14.661 25.440 1.447 1.00 69.04 165 GLY A CA 1
ATOM 1261 C C . GLY A 1 167 ? 15.726 24.500 1.971 1.00 67.32 165 GLY A C 1
ATOM 1262 O O . GLY A 1 167 ? 15.409 23.422 2.481 1.00 67.30 165 GLY A O 1
ATOM 1263 N N . ASP A 1 168 ? 16.989 24.905 1.857 1.00 66.52 166 ASP A N 1
ATOM 1264 C CA . ASP A 1 168 ? 18.099 24.090 2.343 1.00 64.35 166 ASP A CA 1
ATOM 1265 C C . ASP A 1 168 ? 18.257 24.286 3.858 1.00 61.35 166 ASP A C 1
ATOM 1266 O O . ASP A 1 168 ? 18.435 25.411 4.327 1.00 62.35 166 ASP A O 1
ATOM 1271 N N . LEU A 1 169 ? 18.197 23.188 4.611 1.00 57.06 167 LEU A N 1
ATOM 1272 C CA . LEU A 1 169 ? 18.263 23.234 6.073 1.00 53.28 167 LEU A CA 1
ATOM 1273 C C . LEU A 1 169 ? 19.692 23.376 6.612 1.00 49.33 167 LEU A C 1
ATOM 1274 O O . LEU A 1 169 ? 20.643 22.780 6.100 1.00 48.62 167 LEU A O 1
ATOM 1276 N N . ALA A 1 170 ? 19.809 24.190 7.655 1.00 45.71 168 ALA A N 1
ATOM 1277 C CA . ALA A 1 170 ? 21.070 24.510 8.298 1.00 43.12 168 ALA A CA 1
ATOM 1278 C C . ALA A 1 170 ? 21.178 23.669 9.563 1.00 39.47 168 ALA A C 1
ATOM 1279 O O . ALA A 1 170 ? 20.336 23.773 10.465 1.00 41.45 168 ALA A O 1
ATOM 1281 N N A PHE A 1 171 ? 22.218 22.844 9.625 0.50 36.77 169 PHE A N 1
ATOM 1282 N N B PHE A 1 171 ? 22.206 22.835 9.636 0.50 37.18 169 PHE A N 1
ATOM 1283 C CA A PHE A 1 171 ? 22.455 21.950 10.742 0.50 34.60 169 PHE A CA 1
ATOM 1284 C CA B PHE A 1 171 ? 22.396 21.969 10.782 0.50 35.31 169 PHE A CA 1
ATOM 1285 C C A PHE A 1 171 ? 23.541 22.537 11.643 0.50 34.42 169 PHE A C 1
ATOM 1286 C C B PHE A 1 171 ? 23.565 22.469 11.622 0.50 34.78 169 PHE A C 1
ATOM 1287 O O A PHE A 1 171 ? 24.329 23.364 11.188 0.50 33.44 169 PHE A O 1
ATOM 1288 O O B PHE A 1 171 ? 24.431 23.173 11.101 0.50 33.53 169 PHE A O 1
ATOM 1303 N N . PRO A 1 172 ? 23.593 22.116 12.922 1.00 32.75 170 PRO A N 1
ATOM 1304 C CA . PRO A 1 172 ? 24.775 22.446 13.731 1.00 32.78 170 PRO A CA 1
ATOM 1305 C C . PRO A 1 172 ? 26.035 21.816 13.107 1.00 31.89 170 PRO A C 1
ATOM 1306 O O . PRO A 1 172 ? 26.045 20.620 12.831 1.00 30.97 170 PRO A O 1
ATOM 1310 N N . ILE A 1 173 ? 27.055 22.628 12.867 1.00 32.43 171 ILE A N 1
ATOM 1311 C CA . ILE A 1 173 ? 28.323 22.177 12.255 1.00 32.13 171 ILE A CA 1
ATOM 1312 C C . ILE A 1 173 ? 29.333 21.907 13.361 1.00 31.77 171 ILE A C 1
ATOM 1313 O O . ILE A 1 173 ? 29.651 22.793 14.179 1.00 31.14 171 ILE A O 1
ATOM 1318 N N . TYR A 1 174 ? 29.829 20.681 13.388 1.00 29.21 172 TYR A N 1
ATOM 1319 C CA . TYR A 1 174 ? 30.815 20.252 14.366 1.00 30.53 172 TYR A CA 1
ATOM 1320 C C . TYR A 1 174 ? 32.242 20.310 13.795 1.00 31.06 172 TYR A C 1
ATOM 1321 O O . TYR A 1 174 ? 32.451 20.683 12.634 1.00 32.90 172 TYR A O 1
ATOM 1330 N N . ASP A 1 175 ? 33.209 19.945 14.632 1.00 32.29 173 ASP A N 1
ATOM 1331 C CA . ASP A 1 175 ? 34.615 19.760 14.253 1.00 32.95 173 ASP A CA 1
ATOM 1332 C C . ASP A 1 175 ? 34.718 19.127 12.860 1.00 32.98 173 ASP A C 1
ATOM 1333 O O . ASP A 1 175 ? 34.107 18.075 12.601 1.00 32.33 173 ASP A O 1
ATOM 1338 N N A ASP A 1 176 ? 35.466 19.746 11.948 0.70 34.35 174 ASP A N 1
ATOM 1339 N N B ASP A 1 176 ? 35.487 19.785 11.985 0.30 33.71 174 ASP A N 1
ATOM 1340 C CA A ASP A 1 176 ? 35.490 19.256 10.561 0.70 34.17 174 ASP A CA 1
ATOM 1341 C CA B ASP A 1 176 ? 35.734 19.354 10.600 0.30 33.36 174 ASP A CA 1
ATOM 1342 C C A ASP A 1 176 ? 35.972 17.804 10.434 0.70 32.90 174 ASP A C 1
ATOM 1343 C C B ASP A 1 176 ? 35.992 17.859 10.452 0.30 32.57 174 ASP A C 1
ATOM 1344 O O A ASP A 1 176 ? 35.638 17.130 9.459 0.70 31.86 174 ASP A O 1
ATOM 1345 O O B ASP A 1 176 ? 35.537 17.230 9.496 0.30 31.91 174 ASP A O 1
ATOM 1354 N N . ARG A 1 177 ? 36.734 17.303 11.403 1.00 32.75 175 ARG A N 1
ATOM 1355 C CA . ARG A 1 177 ? 37.162 15.894 11.349 1.00 32.41 175 ARG A CA 1
ATOM 1356 C C . ARG A 1 177 ? 35.964 14.969 11.565 1.00 30.00 175 ARG A C 1
ATOM 1357 O O . ARG A 1 177 ? 35.918 13.856 11.023 1.00 30.77 175 ARG A O 1
ATOM 1365 N N . LEU A 1 178 ? 34.988 15.417 12.348 1.00 30.04 176 LEU A N 1
ATOM 1366 C CA . LEU A 1 178 ? 33.731 14.660 12.514 1.00 27.91 176 LEU A CA 1
ATOM 1367 C C . LEU A 1 178 ? 32.845 14.839 11.284 1.00 26.93 176 LEU A C 1
ATOM 1368 O O . LEU A 1 178 ? 32.260 13.871 10.802 1.00 26.76 176 LEU A O 1
ATOM 1373 N N . GLU A 1 179 ? 32.764 16.063 10.758 1.00 27.91 177 GLU A N 1
ATOM 1374 C CA . GLU A 1 179 ? 31.981 16.303 9.546 1.00 28.34 177 GLU A CA 1
ATOM 1375 C C . GLU A 1 179 ? 32.437 15.409 8.383 1.00 29.14 177 GLU A C 1
ATOM 1376 O O . GLU A 1 179 ? 31.610 14.926 7.623 1.00 28.53 177 GLU A O 1
ATOM 1382 N N . ALA A 1 180 ? 33.748 15.203 8.253 1.00 30.20 178 ALA A N 1
ATOM 1383 C CA . ALA A 1 180 ? 34.297 14.319 7.232 1.00 30.25 178 ALA A CA 1
ATOM 1384 C C . ALA A 1 180 ? 33.771 12.882 7.368 1.00 29.58 178 ALA A C 1
ATOM 1385 O O . ALA A 1 180 ? 33.363 12.270 6.377 1.00 31.14 178 ALA A O 1
ATOM 1387 N N . ALA A 1 181 ? 33.780 12.358 8.594 1.00 28.25 179 ALA A N 1
ATOM 1388 C CA . ALA A 1 181 ? 33.269 11.014 8.868 1.00 28.02 179 ALA A CA 1
ATOM 1389 C C . ALA A 1 181 ? 31.747 10.938 8.623 1.00 26.16 179 ALA A C 1
ATOM 1390 O O . ALA A 1 181 ? 31.248 9.964 8.049 1.00 26.76 179 ALA A O 1
ATOM 1392 N N . ILE A 1 182 ? 31.018 11.969 9.045 1.00 25.34 180 ILE A N 1
ATOM 1393 C CA . ILE A 1 182 ? 29.574 12.038 8.751 1.00 26.08 180 ILE A CA 1
ATOM 1394 C C . ILE A 1 182 ? 29.280 11.971 7.238 1.00 26.98 180 ILE A C 1
ATOM 1395 O O . ILE A 1 182 ? 28.367 11.237 6.822 1.00 26.90 180 ILE A O 1
ATOM 1400 N N A SER A 1 183 ? 30.038 12.718 6.430 0.70 27.54 181 SER A N 1
ATOM 1401 N N B SER A 1 183 ? 30.042 12.728 6.450 0.30 27.75 181 SER A N 1
ATOM 1402 C CA A SER A 1 183 ? 29.881 12.701 4.968 0.70 29.68 181 SER A CA 1
ATOM 1403 C CA B SER A 1 183 ? 29.921 12.734 4.993 0.30 29.09 181 SER A CA 1
ATOM 1404 C C A SER A 1 183 ? 30.149 11.316 4.401 0.70 29.10 181 SER A C 1
ATOM 1405 C C B SER A 1 183 ? 30.168 11.348 4.399 0.30 29.08 181 SER A C 1
ATOM 1406 O O A SER A 1 183 ? 29.437 10.848 3.510 0.70 29.74 181 SER A O 1
ATOM 1407 O O B SER A 1 183 ? 29.459 10.916 3.490 0.30 29.55 181 SER A O 1
ATOM 1412 N N . GLN A 1 184 ? 31.175 10.658 4.925 1.00 29.35 182 GLN A N 1
ATOM 1413 C CA . GLN A 1 184 ? 31.514 9.303 4.486 1.00 30.01 182 GLN A CA 1
ATOM 1414 C C . GLN A 1 184 ? 30.403 8.325 4.811 1.00 29.58 182 GLN A C 1
ATOM 1415 O O . GLN A 1 184 ? 30.049 7.481 3.971 1.00 29.61 182 GLN A O 1
ATOM 1421 N N . ILE A 1 185 ? 29.837 8.443 6.012 1.00 26.86 183 ILE A N 1
ATOM 1422 C CA . ILE A 1 185 ? 28.768 7.545 6.419 1.00 26.29 183 ILE A CA 1
ATOM 1423 C C . ILE A 1 185 ? 27.525 7.784 5.561 1.00 26.43 183 ILE A C 1
ATOM 1424 O O . ILE A 1 185 ? 26.833 6.829 5.168 1.00 26.54 183 ILE A O 1
ATOM 1429 N N . LEU A 1 186 ? 27.241 9.048 5.269 1.00 26.92 184 LEU A N 1
ATOM 1430 C CA . LEU A 1 186 ? 26.111 9.384 4.389 1.00 28.73 184 LEU A CA 1
ATOM 1431 C C . LEU A 1 186 ? 26.257 8.749 3.007 1.00 30.27 184 LEU A C 1
ATOM 1432 O O . LEU A 1 186 ? 25.274 8.273 2.437 1.00 32.03 184 LEU A O 1
ATOM 1437 N N . GLU A 1 187 ? 27.482 8.748 2.470 1.00 30.83 185 GLU A N 1
ATOM 1438 C CA . GLU A 1 187 ? 27.766 8.052 1.206 1.00 32.38 185 GLU A CA 1
ATOM 1439 C C . GLU A 1 187 ? 27.422 6.567 1.297 1.00 30.73 185 GLU A C 1
ATOM 1440 O O . GLU A 1 187 ? 26.752 6.011 0.407 1.00 30.50 185 GLU A O 1
ATOM 1446 N N . VAL A 1 188 ? 27.870 5.927 2.372 1.00 29.09 186 VAL A N 1
ATOM 1447 C CA . VAL A 1 188 ? 27.613 4.490 2.558 1.00 29.07 186 VAL A CA 1
ATOM 1448 C C . VAL A 1 188 ? 26.126 4.157 2.680 1.00 29.68 186 VAL A C 1
ATOM 1449 O O . VAL A 1 188 ? 25.665 3.163 2.110 1.00 30.78 186 VAL A O 1
ATOM 1453 N N . LEU A 1 189 ? 25.396 4.989 3.416 1.00 30.10 187 LEU A N 1
ATOM 1454 C CA . LEU A 1 189 ? 23.951 4.808 3.606 1.00 31.22 187 LEU A CA 1
ATOM 1455 C C . LEU A 1 189 ? 23.137 4.875 2.319 1.00 33.11 187 LEU A C 1
ATOM 1456 O O . LEU A 1 189 ? 22.262 4.028 2.102 1.00 33.36 187 LEU A O 1
ATOM 1461 N N . GLY A 1 190 ? 23.441 5.843 1.455 1.00 33.53 188 GLY A N 1
ATOM 1462 C CA . GLY A 1 190 ? 22.721 6.020 0.205 1.00 34.30 188 GLY A CA 1
ATOM 1463 C C . GLY A 1 190 ? 21.247 6.178 0.506 1.00 34.30 188 GLY A C 1
ATOM 1464 O O . GLY A 1 190 ? 20.881 6.955 1.394 1.00 34.47 188 GLY A O 1
ATOM 1465 N N . ASN A 1 191 ? 20.403 5.432 -0.196 1.00 34.59 189 ASN A N 1
ATOM 1466 C CA . ASN A 1 191 ? 18.954 5.479 0.036 1.00 35.36 189 ASN A CA 1
ATOM 1467 C C . ASN A 1 191 ? 18.453 4.513 1.133 1.00 35.11 189 ASN A C 1
ATOM 1468 O O . ASN A 1 191 ? 17.248 4.265 1.245 1.00 33.77 189 ASN A O 1
ATOM 1473 N N . SER A 1 192 ? 19.364 3.973 1.951 1.00 33.57 190 SER A N 1
ATOM 1474 C CA . SER A 1 192 ? 18.962 3.088 3.038 1.00 34.80 190 SER A CA 1
ATOM 1475 C C . SER A 1 192 ? 18.267 3.821 4.195 1.00 35.68 190 SER A C 1
ATOM 1476 O O . SER A 1 192 ? 17.700 3.175 5.068 1.00 37.47 190 SER A O 1
ATOM 1479 N N . VAL A 1 193 ? 18.312 5.156 4.196 1.00 36.08 191 VAL A N 1
ATOM 1480 C CA . VAL A 1 193 ? 17.558 5.981 5.133 1.00 36.82 191 VAL A CA 1
ATOM 1481 C C . VAL A 1 193 ? 16.780 7.071 4.393 1.00 36.83 191 VAL A C 1
ATOM 1482 O O . VAL A 1 193 ? 17.144 7.435 3.282 1.00 35.29 191 VAL A O 1
ATOM 1486 N N . PRO A 1 194 ? 15.713 7.610 5.023 1.00 38.23 192 PRO A N 1
ATOM 1487 C CA . PRO A 1 194 ? 14.984 8.725 4.396 1.00 38.81 192 PRO A CA 1
ATOM 1488 C C . PRO A 1 194 ? 15.916 9.913 4.168 1.00 38.53 192 PRO A C 1
ATOM 1489 O O . PRO A 1 194 ? 16.721 10.242 5.053 1.00 37.86 192 PRO A O 1
ATOM 1493 N N . GLN A 1 195 ? 15.828 10.543 3.000 1.00 38.25 193 GLN A N 1
ATOM 1494 C CA . GLN A 1 195 ? 16.771 11.615 2.668 1.00 38.48 193 GLN A CA 1
ATOM 1495 C C . GLN A 1 195 ? 16.700 12.771 3.660 1.00 35.43 193 GLN A C 1
ATOM 1496 O O . GLN A 1 195 ? 17.726 13.301 4.072 1.00 34.30 193 GLN A O 1
ATOM 1502 N N . ARG A 1 196 ? 15.495 13.160 4.048 1.00 34.11 194 ARG A N 1
ATOM 1503 C CA . ARG A 1 196 ? 15.335 14.274 4.980 1.00 32.92 194 ARG A CA 1
ATOM 1504 C C . ARG A 1 196 ? 16.122 14.109 6.309 1.00 29.49 194 ARG A C 1
ATOM 1505 O O . ARG A 1 196 ? 16.746 15.054 6.799 1.00 29.19 194 ARG A O 1
ATOM 1513 N N A SER A 1 197 ? 16.080 12.905 6.871 0.50 28.56 195 SER A N 1
ATOM 1514 N N B SER A 1 197 ? 16.086 12.904 6.862 0.50 28.50 195 SER A N 1
ATOM 1515 C CA A SER A 1 197 ? 16.680 12.620 8.171 0.50 27.42 195 SER A CA 1
ATOM 1516 C CA B SER A 1 197 ? 16.673 12.623 8.162 0.50 27.31 195 SER A CA 1
ATOM 1517 C C A SER A 1 197 ? 18.042 11.941 8.123 0.50 26.76 195 SER A C 1
ATOM 1518 C C B SER A 1 197 ? 18.025 11.921 8.116 0.50 26.72 195 SER A C 1
ATOM 1519 O O A SER A 1 197 ? 18.526 11.488 9.158 0.50 25.26 195 SER A O 1
ATOM 1520 O O B SER A 1 197 ? 18.485 11.431 9.145 0.50 25.33 195 SER A O 1
ATOM 1525 N N . ALA A 1 198 ? 18.671 11.886 6.950 1.00 26.43 196 ALA A N 1
ATOM 1526 C CA . ALA A 1 198 ? 19.897 11.121 6.779 1.00 25.87 196 ALA A CA 1
ATOM 1527 C C . ALA A 1 198 ? 20.994 11.519 7.763 1.00 25.16 196 ALA A C 1
ATOM 1528 O O . ALA A 1 198 ? 21.680 10.649 8.306 1.00 24.79 196 ALA A O 1
ATOM 1530 N N . ARG A 1 199 ? 21.158 12.819 8.005 1.00 24.98 197 ARG A N 1
ATOM 1531 C CA . ARG A 1 199 ? 22.200 13.278 8.925 1.00 24.72 197 ARG A CA 1
ATOM 1532 C C . ARG A 1 199 ? 21.988 12.772 10.341 1.00 24.54 197 ARG A C 1
ATOM 1533 O O . ARG A 1 199 ? 22.962 12.400 11.011 1.00 23.66 197 ARG A O 1
ATOM 1541 N N . PHE A 1 200 ? 20.738 12.791 10.818 1.00 24.50 198 PHE A N 1
ATOM 1542 C CA . PHE A 1 200 ? 20.413 12.221 12.117 1.00 23.48 198 PHE A CA 1
ATOM 1543 C C . PHE A 1 200 ? 20.900 10.776 12.250 1.00 22.74 198 PHE A C 1
ATOM 1544 O O . PHE A 1 200 ? 21.557 10.428 13.228 1.00 23.63 198 PHE A O 1
ATOM 1552 N N . TYR A 1 201 ? 20.549 9.951 11.271 1.00 22.72 199 TYR A N 1
ATOM 1553 C CA . TYR A 1 201 ? 20.913 8.541 11.288 1.00 23.31 199 TYR A CA 1
ATOM 1554 C C . TYR A 1 201 ? 22.429 8.321 11.161 1.00 23.63 199 TYR A C 1
ATOM 1555 O O . TYR A 1 201 ? 22.986 7.445 11.805 1.00 24.75 199 TYR A O 1
ATOM 1564 N N . ALA A 1 202 ? 23.083 9.109 10.319 1.00 24.20 200 ALA A N 1
ATOM 1565 C CA . ALA A 1 202 ? 24.540 8.983 10.152 1.00 24.15 200 ALA A CA 1
ATOM 1566 C C . ALA A 1 202 ? 25.288 9.255 11.455 1.00 23.82 200 ALA A C 1
ATOM 1567 O O . ALA A 1 202 ? 26.199 8.510 11.851 1.00 25.18 200 ALA A O 1
ATOM 1569 N N . ILE A 1 203 ? 24.907 10.316 12.156 1.00 23.36 201 ILE A N 1
ATOM 1570 C CA . ILE A 1 203 ? 25.546 10.625 13.427 1.00 23.23 201 ILE A CA 1
ATOM 1571 C C . ILE A 1 203 ? 25.247 9.512 14.451 1.00 23.40 201 ILE A C 1
ATOM 1572 O O . ILE A 1 203 ? 26.160 9.093 15.179 1.00 23.55 201 ILE A O 1
ATOM 1577 N N . LYS A 1 204 ? 24.009 8.997 14.481 1.00 23.14 202 LYS A N 1
ATOM 1578 C CA . LYS A 1 204 ? 23.672 7.910 15.400 1.00 24.18 202 LYS A CA 1
ATOM 1579 C C . LYS A 1 204 ? 24.476 6.635 15.120 1.00 24.41 202 LYS A C 1
ATOM 1580 O O . LYS A 1 204 ? 24.883 5.930 16.070 1.00 26.36 202 LYS A O 1
ATOM 1586 N N . LEU A 1 205 ? 24.706 6.345 13.840 1.00 25.73 203 LEU A N 1
ATOM 1587 C CA . LEU A 1 205 ? 25.552 5.218 13.462 1.00 26.16 203 LEU A CA 1
ATOM 1588 C C . LEU A 1 205 ? 27.002 5.436 13.930 1.00 27.48 203 LEU A C 1
ATOM 1589 O O . LEU A 1 205 ? 27.649 4.519 14.463 1.00 28.20 203 LEU A O 1
ATOM 1594 N N . PHE A 1 206 ? 27.501 6.656 13.788 1.00 26.61 204 PHE A N 1
ATOM 1595 C CA . PHE A 1 206 ? 28.844 6.960 14.279 1.00 27.64 204 PHE A CA 1
ATOM 1596 C C . PHE A 1 206 ? 28.950 6.713 15.774 1.00 28.71 204 PHE A C 1
ATOM 1597 O O . PHE A 1 206 ? 29.943 6.158 16.240 1.00 29.72 204 PHE A O 1
ATOM 1605 N N . GLU A 1 207 ? 27.914 7.113 16.511 1.00 29.61 205 GLU A N 1
ATOM 1606 C CA . GLU A 1 207 ? 27.838 6.899 17.954 1.00 32.00 205 GLU A CA 1
ATOM 1607 C C . GLU A 1 207 ? 27.549 5.442 18.306 1.00 32.70 205 GLU A C 1
ATOM 1608 O O . GLU A 1 207 ? 27.515 5.109 19.484 1.00 32.14 205 GLU A O 1
ATOM 1614 N N . GLN A 1 208 ? 27.273 4.601 17.306 1.00 32.15 206 GLN A N 1
ATOM 1615 C CA . GLN A 1 208 ? 26.956 3.196 17.525 1.00 34.72 206 GLN A CA 1
ATOM 1616 C C . GLN A 1 208 ? 25.738 3.055 18.450 1.00 35.12 206 GLN A C 1
ATOM 1617 O O . GLN A 1 208 ? 25.705 2.230 19.366 1.00 35.91 206 GLN A O 1
ATOM 1623 N N . ASP A 1 209 ? 24.738 3.879 18.172 1.00 33.73 207 ASP A N 1
ATOM 1624 C CA . ASP A 1 209 ? 23.460 3.855 18.864 1.00 34.70 207 ASP A CA 1
ATOM 1625 C C . ASP A 1 209 ? 22.762 2.515 18.586 1.00 35.74 207 ASP A C 1
ATOM 1626 O O . ASP A 1 209 ? 22.487 2.186 17.434 1.00 34.64 207 ASP A O 1
ATOM 1631 N N A SER A 1 210 ? 22.434 1.785 19.650 0.50 37.10 208 SER A N 1
ATOM 1632 N N B SER A 1 210 ? 22.499 1.747 19.638 0.50 37.21 208 SER A N 1
ATOM 1633 C CA A SER A 1 210 ? 21.772 0.482 19.539 0.50 38.22 208 SER A CA 1
ATOM 1634 C CA B SER A 1 210 ? 21.973 0.390 19.487 0.50 38.45 208 SER A CA 1
ATOM 1635 C C A SER A 1 210 ? 20.435 0.531 18.804 0.50 37.51 208 SER A C 1
ATOM 1636 C C B SER A 1 210 ? 20.553 0.365 18.921 0.50 37.70 208 SER A C 1
ATOM 1637 O O A SER A 1 210 ? 20.204 -0.254 17.884 0.50 37.98 208 SER A O 1
ATOM 1638 O O B SER A 1 210 ? 20.157 -0.607 18.286 0.50 38.31 208 SER A O 1
ATOM 1643 N N A LEU A 1 211 ? 19.553 1.443 19.204 0.50 36.60 209 LEU A N 1
ATOM 1644 N N B LEU A 1 211 ? 19.788 1.430 19.132 0.50 36.57 209 LEU A N 1
ATOM 1645 C CA A LEU A 1 211 ? 18.238 1.525 18.577 0.50 35.80 209 LEU A CA 1
ATOM 1646 C CA B LEU A 1 211 ? 18.414 1.470 18.634 0.50 35.81 209 LEU A CA 1
ATOM 1647 C C A LEU A 1 211 ? 18.371 1.665 17.074 0.50 35.44 209 LEU A C 1
ATOM 1648 C C B LEU A 1 211 ? 18.378 1.682 17.119 0.50 35.41 209 LEU A C 1
ATOM 1649 O O A LEU A 1 211 ? 17.767 0.896 16.323 0.50 35.92 209 LEU A O 1
ATOM 1650 O O B LEU A 1 211 ? 17.651 0.986 16.408 0.50 35.92 209 LEU A O 1
ATOM 1659 N N . VAL A 1 212 ? 19.162 2.645 16.634 1.00 34.00 210 VAL A N 1
ATOM 1660 C CA . VAL A 1 212 ? 19.286 2.930 15.206 1.00 32.98 210 VAL A CA 1
ATOM 1661 C C . VAL A 1 212 ? 19.889 1.738 14.446 1.00 35.08 210 VAL A C 1
ATOM 1662 O O . VAL A 1 212 ? 19.384 1.375 13.385 1.00 35.32 210 VAL A O 1
ATOM 1666 N N . GLU A 1 213 ? 20.935 1.129 14.997 1.00 36.23 211 GLU A N 1
ATOM 1667 C CA . GLU A 1 213 ? 21.526 -0.073 14.388 1.00 39.24 211 GLU A CA 1
ATOM 1668 C C . GLU A 1 213 ? 20.470 -1.187 14.202 1.00 40.90 211 GLU A C 1
ATOM 1669 O O . GLU A 1 213 ? 20.438 -1.846 13.158 1.00 41.90 211 GLU A O 1
ATOM 1675 N N . ALA A 1 214 ? 19.607 -1.381 15.199 1.00 41.54 212 ALA A N 1
ATOM 1676 C CA . ALA A 1 214 ? 18.528 -2.376 15.098 1.00 42.52 212 ALA A CA 1
ATOM 1677 C C . ALA A 1 214 ? 17.467 -1.993 14.061 1.00 42.25 212 ALA A C 1
ATOM 1678 O O . ALA A 1 214 ? 17.004 -2.852 13.324 1.00 42.72 212 ALA A O 1
ATOM 1680 N N . GLU A 1 215 ? 17.094 -0.714 13.990 1.00 39.60 213 GLU A N 1
ATOM 1681 C CA . GLU A 1 215 ? 16.031 -0.259 13.082 1.00 39.57 213 GLU A CA 1
ATOM 1682 C C . GLU A 1 215 ? 16.402 -0.285 11.594 1.00 40.28 213 GLU A C 1
ATOM 1683 O O . GLU A 1 215 ? 15.556 -0.575 10.743 1.00 40.93 213 GLU A O 1
ATOM 1689 N N . LEU A 1 216 ? 17.656 0.047 11.287 1.00 39.07 214 LEU A N 1
ATOM 1690 C CA . LEU A 1 216 ? 18.110 0.105 9.910 1.00 39.40 214 LEU A CA 1
ATOM 1691 C C . LEU A 1 216 ? 18.532 -1.304 9.524 1.00 40.51 214 LEU A C 1
ATOM 1692 O O . LEU A 1 216 ? 19.158 -2.019 10.298 1.00 41.58 214 LEU A O 1
ATOM 1697 N N . ASP A 1 217 ? 18.175 -1.712 8.330 1.00 40.92 215 ASP A N 1
ATOM 1698 C CA . ASP A 1 217 ? 18.461 -3.084 7.916 1.00 42.87 215 ASP A CA 1
ATOM 1699 C C . ASP A 1 217 ? 19.730 -3.066 7.080 1.00 40.50 215 ASP A C 1
ATOM 1700 O O . ASP A 1 217 ? 19.696 -3.461 5.925 1.00 44.32 215 ASP A O 1
ATOM 1702 N N . LEU A 1 218 ? 20.847 -2.610 7.640 1.00 37.53 216 LEU A N 1
ATOM 1703 C CA . LEU A 1 218 ? 22.020 -2.340 6.788 1.00 35.33 216 LEU A CA 1
ATOM 1704 C C . LEU A 1 218 ? 22.674 -3.643 6.363 1.00 35.72 216 LEU A C 1
ATOM 1705 O O . LEU A 1 218 ? 22.618 -4.639 7.094 1.00 35.63 216 LEU A O 1
ATOM 1710 N N . SER A 1 219 ? 23.281 -3.632 5.180 1.00 34.94 217 SER A N 1
ATOM 1711 C CA . SER A 1 219 ? 23.989 -4.797 4.681 1.00 35.27 217 SER A CA 1
ATOM 1712 C C . SER A 1 219 ? 25.308 -4.979 5.445 1.00 35.48 217 SER A C 1
ATOM 1713 O O . SER A 1 219 ? 25.837 -4.035 6.065 1.00 32.16 217 SER A O 1
ATOM 1716 N N . GLN A 1 220 ? 25.835 -6.198 5.364 1.00 36.62 218 GLN A N 1
ATOM 1717 C CA . GLN A 1 220 ? 27.139 -6.511 5.933 1.00 37.66 218 GLN A CA 1
ATOM 1718 C C . GLN A 1 220 ? 28.168 -5.564 5.349 1.00 35.49 218 GLN A C 1
ATOM 1719 O O . GLN A 1 220 ? 29.036 -5.063 6.060 1.00 35.39 218 GLN A O 1
ATOM 1725 N N . PHE A 1 221 ? 28.057 -5.314 4.053 1.00 35.20 219 PHE A N 1
ATOM 1726 C CA . PHE A 1 221 ? 28.973 -4.433 3.334 1.00 34.30 219 PHE A CA 1
ATOM 1727 C C . PHE A 1 221 ? 28.957 -3.008 3.912 1.00 32.87 219 PHE A C 1
ATOM 1728 O O . PHE A 1 221 ? 29.998 -2.443 4.250 1.00 31.95 219 PHE A O 1
ATOM 1736 N N . GLN A 1 222 ? 27.772 -2.433 4.030 1.00 31.64 220 GLN A N 1
ATOM 1737 C CA . GLN A 1 222 ? 27.632 -1.108 4.644 1.00 30.83 220 GLN A CA 1
ATOM 1738 C C . GLN A 1 222 ? 28.162 -1.038 6.089 1.00 31.13 220 GLN A C 1
ATOM 1739 O O . GLN A 1 222 ? 28.849 -0.077 6.469 1.00 30.41 220 GLN A O 1
ATOM 1745 N N A ARG A 1 223 ? 27.816 -2.046 6.883 0.60 32.26 221 ARG A N 1
ATOM 1746 N N B ARG A 1 223 ? 27.821 -2.051 6.879 0.40 32.00 221 ARG A N 1
ATOM 1747 C CA A ARG A 1 223 ? 28.247 -2.118 8.278 0.60 32.62 221 ARG A CA 1
ATOM 1748 C CA B ARG A 1 223 ? 28.238 -2.132 8.274 0.40 32.19 221 ARG A CA 1
ATOM 1749 C C A ARG A 1 223 ? 29.767 -2.167 8.387 0.60 32.98 221 ARG A C 1
ATOM 1750 C C B ARG A 1 223 ? 29.755 -2.212 8.417 0.40 32.64 221 ARG A C 1
ATOM 1751 O O A ARG A 1 223 ? 30.343 -1.501 9.240 0.60 33.00 221 ARG A O 1
ATOM 1752 O O B ARG A 1 223 ? 30.313 -1.624 9.339 0.40 32.61 221 ARG A O 1
ATOM 1767 N N . LYS A 1 224 ? 30.416 -2.932 7.510 1.00 32.98 222 LYS A N 1
ATOM 1768 C CA . LYS A 1 224 ? 31.875 -3.042 7.527 1.00 33.30 222 LYS A CA 1
ATOM 1769 C C . LYS A 1 224 ? 32.533 -1.71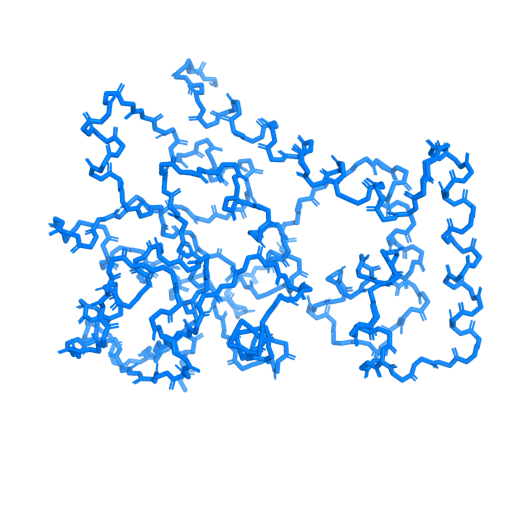2 7.190 1.00 32.44 222 LYS A C 1
ATOM 1770 O O . LYS A 1 224 ? 33.495 -1.312 7.852 1.00 31.78 222 LYS A O 1
ATOM 1773 N N A GLU A 1 225 ? 32.022 -1.017 6.178 0.50 31.01 223 GLU A N 1
ATOM 1774 N N B GLU A 1 225 ? 32.011 -1.026 6.178 0.50 31.01 223 GLU A N 1
ATOM 1775 C CA A GLU A 1 225 ? 32.581 0.287 5.821 0.50 29.55 223 GLU A CA 1
ATOM 1776 C CA B GLU A 1 225 ? 32.528 0.288 5.794 0.50 29.57 223 GLU A CA 1
ATOM 1777 C C A GLU A 1 225 ? 32.349 1.342 6.914 0.50 28.37 223 GLU A C 1
ATOM 1778 C C B GLU A 1 225 ? 32.338 1.338 6.898 0.50 28.39 223 GLU A C 1
ATOM 1779 O O A GLU A 1 225 ? 33.224 2.167 7.177 0.50 27.24 223 GLU A O 1
ATOM 1780 O O B GLU A 1 225 ? 33.228 2.149 7.155 0.50 27.36 223 GLU A O 1
ATOM 1791 N N . ILE A 1 226 ? 31.181 1.320 7.554 1.00 27.74 224 ILE A N 1
ATOM 1792 C CA . ILE A 1 226 ? 30.910 2.258 8.661 1.00 28.55 224 ILE A CA 1
ATOM 1793 C C . ILE A 1 226 ? 31.848 1.973 9.853 1.00 28.74 224 ILE A C 1
ATOM 1794 O O . ILE A 1 226 ? 32.447 2.889 10.424 1.00 27.29 224 ILE A O 1
ATOM 1799 N N . GLU A 1 227 ? 31.984 0.699 10.201 1.00 30.15 225 GLU A N 1
ATOM 1800 C CA . GLU A 1 227 ? 32.891 0.261 11.264 1.00 32.23 225 GLU A CA 1
ATOM 1801 C C . GLU A 1 227 ? 34.315 0.787 10.994 1.00 32.68 225 GLU A C 1
ATOM 1802 O O . GLU A 1 227 ? 34.984 1.295 11.911 1.00 33.42 225 GLU A O 1
ATOM 1808 N N A ASP A 1 228 ? 34.768 0.666 9.748 0.70 32.80 226 ASP A N 1
ATOM 1809 N N B ASP A 1 228 ? 34.746 0.660 9.741 0.30 33.10 226 ASP A N 1
ATOM 1810 C CA A ASP A 1 228 ? 36.083 1.169 9.328 0.70 33.90 226 ASP A CA 1
ATOM 1811 C CA B ASP A 1 228 ? 36.027 1.172 9.255 0.30 33.78 226 ASP A CA 1
ATOM 1812 C C A ASP A 1 228 ? 36.175 2.699 9.417 0.70 33.09 226 ASP A C 1
ATOM 1813 C C B ASP A 1 228 ? 36.160 2.681 9.419 0.30 33.13 226 ASP A C 1
ATOM 1814 O O A ASP A 1 228 ? 37.191 3.227 9.859 0.70 32.87 226 ASP A O 1
ATOM 1815 O O B ASP A 1 228 ? 37.175 3.168 9.915 0.30 33.25 226 ASP A O 1
ATOM 1824 N N . ILE A 1 229 ? 35.134 3.412 8.992 1.00 32.56 227 ILE A N 1
ATOM 1825 C CA . ILE A 1 229 ? 35.127 4.881 9.084 1.00 31.83 227 ILE A CA 1
ATOM 1826 C C . ILE A 1 229 ? 35.238 5.360 10.539 1.00 30.47 227 ILE A C 1
ATOM 1827 O O . ILE A 1 229 ? 35.946 6.331 10.830 1.00 30.38 227 ILE A O 1
ATOM 1832 N N . ILE A 1 230 ? 34.542 4.667 11.443 1.00 29.88 228 ILE A N 1
ATOM 1833 C CA . ILE A 1 230 ? 34.544 5.013 12.860 1.00 30.77 228 ILE A CA 1
ATOM 1834 C C . ILE A 1 230 ? 35.943 4.762 13.441 1.00 31.66 228 ILE A C 1
ATOM 1835 O O . ILE A 1 230 ? 36.480 5.628 14.123 1.00 30.66 228 ILE A O 1
ATOM 1840 N N . ARG A 1 231 ? 36.532 3.602 13.142 1.00 32.53 229 ARG A N 1
ATOM 1841 C CA . ARG A 1 231 ? 37.882 3.287 13.629 1.00 35.51 229 ARG A CA 1
ATOM 1842 C C . ARG A 1 231 ? 38.901 4.344 13.206 1.00 34.86 229 ARG A C 1
ATOM 1843 O O . ARG A 1 231 ? 39.661 4.833 14.038 1.00 36.22 229 ARG A O 1
ATOM 1851 N N . ILE A 1 232 ? 38.908 4.698 11.924 1.00 34.85 230 ILE A N 1
ATOM 1852 C CA . ILE A 1 232 ? 39.834 5.703 11.409 1.00 35.44 230 ILE A CA 1
ATOM 1853 C C . ILE A 1 232 ? 39.642 7.039 12.128 1.00 34.59 230 ILE A C 1
ATOM 1854 O O . ILE A 1 232 ? 40.617 7.683 12.525 1.00 34.61 230 ILE A O 1
ATOM 1859 N N . THR A 1 233 ? 38.388 7.440 12.320 1.00 32.27 231 THR A N 1
ATOM 1860 C CA . THR A 1 233 ? 38.095 8.737 12.924 1.00 31.72 231 THR A CA 1
ATOM 1861 C C . THR A 1 233 ? 38.467 8.789 14.410 1.00 32.25 231 THR A C 1
ATOM 1862 O O . THR A 1 233 ? 38.890 9.824 14.917 1.00 32.08 231 THR A O 1
ATOM 1866 N N . GLU A 1 234 ? 38.277 7.684 15.119 1.00 33.29 232 GLU A N 1
ATOM 1867 C CA . GLU A 1 234 ? 38.688 7.610 16.517 1.00 34.24 232 GLU A CA 1
ATOM 1868 C C . GLU A 1 234 ? 40.220 7.812 16.663 1.00 35.46 232 GLU A C 1
ATOM 1869 O O . GLU A 1 234 ? 40.686 8.523 17.555 1.00 33.90 232 GLU A O 1
ATOM 1875 N N . GLU A 1 235 ? 40.991 7.224 15.758 1.00 35.81 233 GLU A N 1
ATOM 1876 C CA . GLU A 1 235 ? 42.445 7.376 15.766 1.00 37.67 233 GLU A CA 1
ATOM 1877 C C . GLU A 1 235 ? 42.821 8.833 15.507 1.00 38.00 233 GLU A C 1
ATOM 1878 O O . GLU A 1 235 ? 43.693 9.374 16.176 1.00 41.01 233 GLU A O 1
ATOM 1881 N N . ILE A 1 236 ? 42.128 9.474 14.573 1.00 36.61 234 ILE A N 1
ATOM 1882 C CA . ILE A 1 236 ? 42.321 10.893 14.291 1.00 36.83 234 ILE A CA 1
ATOM 1883 C C . ILE A 1 236 ? 42.018 11.772 15.504 1.00 37.27 234 ILE A C 1
ATOM 1884 O O . ILE A 1 236 ? 42.829 12.628 15.852 1.00 38.08 234 ILE A O 1
ATOM 1889 N N . PHE A 1 237 ? 40.871 11.552 16.157 1.00 35.75 235 PHE A N 1
ATOM 1890 C CA . PHE A 1 237 ? 40.475 12.344 17.323 1.00 35.84 235 PHE A CA 1
ATOM 1891 C C . PHE A 1 237 ? 41.221 11.990 18.614 1.00 35.67 235 PHE A C 1
ATOM 1892 O O . PHE A 1 237 ? 41.196 12.767 19.552 1.00 37.32 235 PHE A O 1
ATOM 1900 N N . THR A 1 238 ? 41.856 10.823 18.648 1.00 36.58 236 THR A N 1
ATOM 1901 C CA . THR A 1 238 ? 42.387 10.202 19.860 1.00 38.34 236 THR A CA 1
ATOM 1902 C C . THR A 1 238 ? 41.309 10.129 20.956 1.00 38.85 236 THR A C 1
ATOM 1903 O O . THR A 1 238 ? 41.573 10.397 22.113 1.00 40.45 236 THR A O 1
ATOM 1907 N N A GLU A 1 239 ? 40.104 9.665 20.596 0.50 37.93 237 GLU A N 1
ATOM 1908 N N B GLU A 1 239 ? 40.088 9.855 20.511 0.50 37.67 237 GLU A N 1
ATOM 1909 C CA A GLU A 1 239 ? 38.983 9.490 21.547 0.50 38.43 237 GLU A CA 1
ATOM 1910 C CA B GLU A 1 239 ? 38.901 9.953 21.326 0.50 37.93 237 GLU A CA 1
ATOM 1911 C C A GLU A 1 239 ? 37.992 8.420 21.043 0.50 37.47 237 GLU A C 1
ATOM 1912 C C B GLU A 1 239 ? 37.952 8.937 20.734 0.50 36.24 237 GLU A C 1
ATOM 1913 O O A GLU A 1 239 ? 38.036 8.105 19.855 0.50 36.70 237 GLU A O 1
ATOM 1914 O O B GLU A 1 239 ? 37.922 8.717 19.529 0.50 35.23 237 GLU A O 1
ATOM 1925 N N A ASP A 1 240 ? 37.128 7.858 21.909 0.70 37.61 238 ASP A N 1
ATOM 1926 N N B ASP A 1 240 ? 37.182 8.304 21.621 0.30 35.83 238 ASP A N 1
ATOM 1927 C CA A ASP A 1 240 ? 36.071 6.959 21.439 0.70 37.03 238 ASP A CA 1
ATOM 1928 C CA B ASP A 1 240 ? 36.243 7.242 21.261 0.30 35.00 238 ASP A CA 1
ATOM 1929 C C A ASP A 1 240 ? 34.963 7.755 20.726 0.70 35.11 238 ASP A C 1
ATOM 1930 C C B ASP A 1 240 ? 34.987 7.847 20.646 0.30 33.86 238 ASP A C 1
ATOM 1931 O O A ASP A 1 240 ? 34.697 8.916 21.050 0.70 34.82 238 ASP A O 1
ATOM 1932 O O B ASP A 1 240 ? 34.631 8.982 20.968 0.30 33.63 238 ASP A O 1
ATOM 1941 N N . ALA A 1 241 ? 34.308 7.092 19.782 1.00 33.26 239 ALA A N 1
ATOM 1942 C CA . ALA A 1 241 ? 33.211 7.656 18.971 1.00 32.38 239 ALA A CA 1
ATOM 1943 C C . ALA A 1 241 ? 32.075 8.308 19.761 1.00 32.10 239 ALA A C 1
ATOM 1944 O O . ALA A 1 241 ? 31.622 9.410 19.435 1.00 30.40 239 ALA A O 1
ATOM 1946 N N . GLU A 1 242 ? 31.625 7.619 20.805 1.00 32.38 240 GLU A N 1
ATOM 1947 C CA . GLU A 1 242 ? 30.509 8.089 21.617 1.00 32.92 240 GLU A CA 1
ATOM 1948 C C . GLU A 1 242 ? 30.858 9.440 22.257 1.00 33.25 240 GLU A C 1
ATOM 1949 O O . GLU A 1 242 ? 30.053 10.368 22.236 1.00 33.51 240 GLU A O 1
ATOM 1955 N N . SER A 1 243 ? 32.078 9.559 22.784 1.00 33.92 241 SER A N 1
ATOM 1956 C CA . SER A 1 243 ? 32.523 10.805 23.418 1.00 34.59 241 SER A CA 1
ATOM 1957 C C . SER A 1 243 ? 32.760 11.909 22.402 1.00 33.31 241 SER A C 1
ATOM 1958 O O . SER A 1 243 ? 32.543 13.081 22.696 1.00 33.13 241 SER A O 1
ATOM 1961 N N . ILE A 1 244 ? 33.223 11.546 21.211 1.00 31.82 242 ILE A N 1
ATOM 1962 C CA . ILE A 1 244 ? 33.436 12.565 20.188 1.00 30.54 242 ILE A CA 1
ATOM 1963 C C . ILE A 1 244 ? 32.131 13.325 19.953 1.00 29.88 242 ILE A C 1
ATOM 1964 O O . ILE A 1 244 ? 32.114 14.560 19.988 1.00 29.51 242 ILE A O 1
ATOM 1969 N N . VAL A 1 245 ? 31.040 12.592 19.738 1.00 28.55 243 VAL A N 1
ATOM 1970 C CA . VAL A 1 245 ? 29.762 13.236 19.422 1.00 28.11 243 VAL A CA 1
ATOM 1971 C C . VAL A 1 245 ? 29.221 14.036 20.618 1.00 28.89 243 VAL A C 1
ATOM 1972 O O . VAL A 1 245 ? 28.847 15.176 20.463 1.00 28.10 243 VAL A O 1
ATOM 1976 N N . ILE A 1 246 ? 29.198 13.436 21.801 1.00 30.72 244 ILE A N 1
ATOM 1977 C CA . ILE A 1 246 ? 28.729 14.138 23.019 1.00 32.26 244 ILE A CA 1
ATOM 1978 C C . ILE A 1 246 ? 29.484 15.447 23.236 1.00 33.07 244 ILE A C 1
ATOM 1979 O O . ILE A 1 246 ? 28.861 16.497 23.424 1.00 34.34 244 ILE A O 1
ATOM 1984 N N . ASN A 1 247 ? 30.815 15.383 23.205 1.00 33.59 245 ASN A N 1
ATOM 1985 C CA . ASN A 1 247 ? 31.660 16.572 23.343 1.00 34.91 245 ASN A CA 1
ATOM 1986 C C . ASN A 1 247 ? 31.448 17.610 22.237 1.00 33.92 245 ASN A C 1
ATOM 1987 O O . ASN A 1 247 ? 31.469 18.811 22.511 1.00 34.04 245 ASN A O 1
ATOM 1992 N N . GLU A 1 248 ? 31.218 17.174 21.008 1.00 31.37 246 GLU A N 1
ATOM 1993 C CA . GLU A 1 248 ? 30.914 18.146 19.926 1.00 31.94 246 GLU A CA 1
ATOM 1994 C C . GLU A 1 248 ? 29.547 18.829 20.086 1.00 31.39 246 GLU A C 1
ATOM 1995 O O . GLU A 1 248 ? 29.390 20.015 19.770 1.00 30.91 246 GLU A O 1
ATOM 2001 N N . ARG A 1 249 ? 28.557 18.088 20.557 1.00 29.59 247 ARG A N 1
ATOM 2002 C CA . ARG A 1 249 ? 27.259 18.699 20.872 1.00 30.71 247 ARG A CA 1
ATOM 2003 C C . ARG A 1 249 ? 27.386 19.731 22.001 1.00 31.99 247 ARG A C 1
ATOM 2004 O O . ARG A 1 249 ? 26.921 20.868 21.878 1.00 32.35 247 ARG A O 1
ATOM 2012 N N A TYR A 1 250 ? 28.009 19.300 23.099 0.60 33.47 248 TYR A N 1
ATOM 2013 N N B TYR A 1 250 ? 28.014 19.358 23.105 0.40 33.27 248 TYR A N 1
ATOM 2014 C CA A TYR A 1 250 ? 28.302 20.170 24.244 0.60 34.54 248 TYR A CA 1
ATOM 2015 C CA B TYR A 1 250 ? 28.139 20.308 24.205 0.40 34.30 248 TYR A CA 1
ATOM 2016 C C A TYR A 1 250 ? 29.038 21.439 23.822 0.60 35.01 248 TYR A C 1
ATOM 2017 C C B TYR A 1 250 ? 29.131 21.443 23.932 0.40 35.08 248 TYR A C 1
ATOM 2018 O O A TYR A 1 250 ? 28.683 22.541 24.233 0.60 34.78 248 TYR A O 1
ATOM 2019 O O B TYR A 1 250 ? 29.046 22.481 24.584 0.40 35.30 248 TYR A O 1
ATOM 2036 N N . ALA A 1 251 ? 30.063 21.265 22.991 1.00 34.33 249 ALA A N 1
ATOM 2037 C CA . ALA A 1 251 ? 30.926 22.375 22.570 1.00 36.49 249 ALA A CA 1
ATOM 2038 C C . ALA A 1 251 ? 30.126 23.357 21.719 1.00 35.53 249 ALA A C 1
ATOM 2039 O O . ALA A 1 251 ? 30.251 24.568 21.868 1.00 36.63 249 ALA A O 1
ATOM 2041 N N . PHE A 1 252 ? 29.279 22.827 20.852 1.00 34.13 250 PHE A N 1
ATOM 2042 C CA . PHE A 1 252 ? 28.392 23.664 20.038 1.00 34.14 250 PHE A CA 1
ATOM 2043 C C . PHE A 1 252 ? 27.424 24.482 20.904 1.00 34.36 250 PHE A C 1
ATOM 2044 O O . PHE A 1 252 ? 27.257 25.693 20.741 1.00 33.56 250 PHE A O 1
ATOM 2052 N N . ILE A 1 253 ? 26.797 23.788 21.838 1.00 34.48 251 ILE A N 1
ATOM 2053 C CA . ILE A 1 253 ? 25.825 24.399 22.750 1.00 35.76 251 ILE A CA 1
ATOM 2054 C C . ILE A 1 253 ? 26.488 25.487 23.592 1.00 38.65 251 ILE A C 1
ATOM 2055 O O . ILE A 1 253 ? 25.922 26.580 23.756 1.00 39.27 251 ILE A O 1
ATOM 2060 N N . GLU A 1 254 ? 27.695 25.190 24.087 1.00 40.83 252 GLU A N 1
ATOM 2061 C CA . GLU A 1 254 ? 28.495 26.145 24.862 1.00 43.64 252 GLU A CA 1
ATOM 2062 C C . GLU A 1 254 ? 28.685 27.456 24.110 1.00 44.85 252 GLU A C 1
ATOM 2063 O O . GLU A 1 254 ? 28.445 28.529 24.675 1.00 46.01 252 GLU A O 1
ATOM 2069 N N . ARG A 1 255 ? 29.105 27.355 22.849 1.00 45.26 253 ARG A N 1
ATOM 2070 C CA . ARG A 1 255 ? 29.300 28.519 21.978 1.00 47.45 253 ARG A CA 1
ATOM 2071 C C . ARG A 1 255 ? 28.013 29.303 21.796 1.00 47.40 253 ARG A C 1
ATOM 2072 O O . ARG A 1 255 ? 27.995 30.523 21.946 1.00 49.31 253 ARG A O 1
ATOM 2080 N N . VAL A 1 256 ? 26.938 28.602 21.456 1.00 45.68 254 VAL A N 1
ATOM 2081 C CA . VAL A 1 256 ? 25.659 29.251 21.218 1.00 45.97 254 VAL A CA 1
ATOM 2082 C C . VAL A 1 256 ? 25.143 29.948 22.484 1.00 47.27 254 VAL A C 1
ATOM 2083 O O . VAL A 1 256 ? 24.618 31.066 22.400 1.00 49.20 254 VAL A O 1
ATOM 2087 N N . CYS A 1 257 ? 25.302 29.307 23.644 1.00 47.21 255 CYS A N 1
ATOM 2088 C CA . CYS A 1 257 ? 24.835 29.897 24.914 1.00 48.90 255 CYS A CA 1
ATOM 2089 C C . CYS A 1 257 ? 25.627 31.122 25.362 1.00 52.45 255 CYS A C 1
ATOM 2090 O O . CYS A 1 257 ? 25.050 32.040 25.966 1.00 52.10 255 CYS A O 1
ATOM 2093 N N . GLN A 1 258 ? 26.931 31.145 25.089 1.00 54.80 256 GLN A N 1
ATOM 2094 C CA . GLN A 1 258 ? 27.726 32.341 25.401 1.00 59.70 256 GLN A CA 1
ATOM 2095 C C . GLN A 1 258 ? 27.351 33.502 24.459 1.00 61.68 256 GLN A C 1
ATOM 2096 O O . GLN A 1 258 ? 27.491 34.667 24.831 1.00 62.83 256 GLN A O 1
ATOM 2102 N N . MET A 1 259 ? 26.845 33.185 23.263 1.00 61.76 257 MET A N 1
ATOM 2103 C CA . MET A 1 259 ? 26.225 34.199 22.389 1.00 63.61 257 MET A CA 1
ATOM 2104 C C . MET A 1 259 ? 24.834 34.619 22.893 1.00 63.58 257 MET A C 1
ATOM 2105 O O . MET A 1 259 ? 24.467 35.795 22.814 1.00 65.13 257 MET A O 1
ATOM 2110 N N . ALA A 1 260 ? 24.067 33.662 23.409 1.00 61.99 258 ALA A N 1
ATOM 2111 C CA . ALA A 1 260 ? 22.750 33.953 23.995 1.00 61.85 258 ALA A CA 1
ATOM 2112 C C . ALA A 1 260 ? 22.837 34.808 25.273 1.00 63.51 258 ALA A C 1
ATOM 2113 O O . ALA A 1 260 ? 21.900 35.546 25.582 1.00 63.39 258 ALA A O 1
ATOM 2115 N N . GLU A 1 261 ? 23.949 34.687 26.003 1.00 64.67 259 GLU A N 1
ATOM 2116 C CA . GLU A 1 261 ? 24.235 35.510 27.184 1.00 67.28 259 GLU A CA 1
ATOM 2117 C C . GLU A 1 261 ? 24.792 36.894 26.817 1.00 69.88 259 GLU A C 1
ATOM 2118 O O . GLU A 1 261 ? 24.731 37.825 27.625 1.00 72.57 259 GLU A O 1
ATOM 2120 N N . SER A 1 262 ? 25.334 37.030 25.608 1.00 70.44 260 SER A N 1
ATOM 2121 C CA . SER A 1 262 ? 25.976 38.276 25.171 1.00 72.88 260 SER A CA 1
ATOM 2122 C C . SER A 1 262 ? 24.974 39.415 24.929 1.00 74.53 260 SER A C 1
ATOM 2123 O O . SER A 1 262 ? 24.085 39.313 24.079 1.00 73.54 260 SER A O 1
ATOM 2126 N N . HIS A 1 263 ? 25.132 40.496 25.685 1.00 77.12 261 HIS A N 1
ATOM 2127 C CA . HIS A 1 263 ? 24.297 41.689 25.544 1.00 79.57 261 HIS A CA 1
ATOM 2128 C C . HIS A 1 263 ? 24.901 42.697 24.556 1.00 82.05 261 HIS A C 1
ATOM 2129 O O . HIS A 1 263 ? 24.167 43.476 23.952 1.00 82.78 261 HIS A O 1
ATOM 2131 N N . THR A 1 264 ? 26.225 42.671 24.393 1.00 83.69 262 THR A N 1
ATOM 2132 C CA . THR A 1 264 ? 26.948 43.624 23.534 1.00 86.59 262 THR A CA 1
ATOM 2133 C C . THR A 1 264 ? 26.608 43.536 22.031 1.00 86.04 262 THR A C 1
ATOM 2134 O O . THR A 1 264 ? 26.629 42.455 21.439 1.00 83.81 262 THR A O 1
ATOM 2138 N N . GLU A 1 265 ? 26.308 44.696 21.439 1.00 88.30 263 GLU A N 1
ATOM 2139 C CA . GLU A 1 265 ? 25.943 44.834 20.021 1.00 88.40 263 GLU A CA 1
ATOM 2140 C C . GLU A 1 265 ? 27.086 44.394 19.099 1.00 88.09 263 GLU A C 1
ATOM 2141 O O . GLU A 1 265 ? 28.253 44.647 19.390 1.00 89.21 263 GLU A O 1
ATOM 2147 N N . ASP A 1 266 ? 26.739 43.727 17.998 1.00 86.89 264 ASP A N 1
ATOM 2148 C CA . ASP A 1 266 ? 27.725 43.158 17.074 1.00 86.65 264 ASP A CA 1
ATOM 2149 C C . ASP A 1 266 ? 27.293 43.335 15.625 1.00 86.91 264 ASP A C 1
ATOM 2150 O O . ASP A 1 266 ? 26.878 44.424 15.227 1.00 89.33 264 ASP A O 1
#

Nearest PDB structures (foldseek):
  3b1x-assembly2_B  TM=1.001E+00  e=6.322E-49  Streptococcus thermophilus LMG 18311
  3ss8-assembly2_B  TM=9.988E-01  e=3.623E-48  Streptococcus thermophilus LMG 18311
  3tah-assembly1_A  TM=9.390E-01  e=3.690E-45  Streptococcus thermophilus LMG 18311
  4non-assembly1_A  TM=9.419E-01  e=2.999E-44  Streptococcus thermophilus LMG 18311
  3b1w-assembly2_B  TM=9.464E-01  e=7.181E-44  Streptococcus thermophilus LMG 18311

CATH classification: 3.40.50.300 (+1 more: 1.10.287.1770)

Secondary structure (DSSP, 8-state):
-EEEEEE--TTSSHHHHHHHHH-------SSS----S-EEEE-TT-TTEEEEE----S-SS-SSHHHHHHHHHHHTT--SEEEEEEEGGGHHHHHHHHHHHHHT-SPEEEEEE-HHHHHHTT----HHHHHHHHTS-EEE-BTTTTBSHHHHHHHHHHS-TTT--SPPPPP--HHHHHHHHHHHHHHGGGS-STTHHHHHHHHHTT-HHHHHHS---HHHHHHHHHHHHHHHHHHTS-HHHHHHHHHHHHHHHHHHHHH--S--